Protein AF-A0AAW2ZMQ4-F1 (afdb_monomer_lite)

InterPro domains:
  IPR027073 5'-3' exoribonuclease [PTHR12341] (1-287)
  IPR041412 Xrn1, helical domain [PF17846] (85-288)

Structure (mmCIF, N/CA/C/O backbone):
data_AF-A0AAW2ZMQ4-F1
#
_entry.id   AF-A0AAW2ZMQ4-F1
#
loop_
_atom_site.group_PDB
_atom_site.id
_atom_site.type_symbol
_atom_site.label_atom_id
_atom_site.label_alt_id
_atom_site.label_comp_id
_atom_site.label_asym_id
_atom_site.label_entity_id
_atom_site.label_seq_id
_atom_site.pdbx_PDB_ins_code
_atom_site.Cartn_x
_atom_site.Cartn_y
_atom_site.Cartn_z
_atom_site.occupancy
_atom_site.B_iso_or_equiv
_atom_site.auth_seq_id
_atom_site.auth_comp_id
_atom_site.auth_asym_id
_atom_site.auth_atom_id
_atom_site.pdbx_PDB_model_num
ATOM 1 N N . MET A 1 1 ? -18.145 -23.929 2.070 1.00 57.25 1 MET A N 1
ATOM 2 C CA . MET A 1 1 ? -17.400 -23.806 0.794 1.00 57.25 1 MET A CA 1
ATOM 3 C C . MET A 1 1 ? -16.368 -24.923 0.746 1.00 57.25 1 MET A C 1
ATOM 5 O O . MET A 1 1 ? -15.796 -25.200 1.792 1.00 57.25 1 MET A O 1
ATOM 9 N N . GLY A 1 2 ? -16.164 -25.591 -0.394 1.00 63.12 2 GLY A N 1
ATOM 10 C CA . GLY A 1 2 ? -15.207 -26.703 -0.516 1.00 63.12 2 GLY A CA 1
ATOM 11 C C . GLY A 1 2 ? -14.038 -26.375 -1.449 1.00 63.12 2 GLY A C 1
ATOM 12 O O . GLY A 1 2 ? -14.258 -25.961 -2.589 1.00 63.12 2 GLY A O 1
ATOM 13 N N . GLY A 1 3 ? -12.806 -26.589 -0.983 1.00 80.62 3 GLY A N 1
ATOM 14 C CA . GLY A 1 3 ? -11.569 -26.319 -1.728 1.00 80.62 3 GLY A CA 1
ATOM 15 C C . GLY A 1 3 ? -11.022 -24.897 -1.550 1.00 80.62 3 GLY A C 1
ATOM 16 O O . GLY A 1 3 ? -11.605 -24.071 -0.851 1.00 80.62 3 GLY A O 1
ATOM 17 N N . TYR A 1 4 ? -9.892 -24.628 -2.199 1.00 82.81 4 TYR A N 1
ATOM 18 C CA . TYR A 1 4 ? -9.067 -23.433 -2.000 1.00 82.81 4 TYR A CA 1
ATOM 19 C C . TYR A 1 4 ? -9.649 -22.156 -2.638 1.00 82.81 4 TYR A C 1
ATOM 21 O O . TYR A 1 4 ? -10.575 -22.212 -3.452 1.00 82.81 4 TYR A O 1
ATOM 29 N N . MET A 1 5 ? -9.105 -20.997 -2.252 1.00 83.44 5 MET A N 1
ATOM 30 C CA . MET A 1 5 ? -9.388 -19.696 -2.886 1.00 83.44 5 MET A CA 1
ATOM 31 C C . MET A 1 5 ? -8.585 -19.476 -4.174 1.00 83.44 5 MET A C 1
ATOM 33 O O . MET A 1 5 ? -8.944 -18.633 -4.990 1.00 83.44 5 MET A O 1
ATOM 37 N N . THR A 1 6 ? -7.483 -20.202 -4.338 1.00 84.62 6 THR A N 1
ATOM 38 C CA . THR A 1 6 ? -6.501 -20.005 -5.402 1.00 84.62 6 THR A CA 1
ATOM 39 C C . THR A 1 6 ? -5.958 -21.346 -5.886 1.00 84.62 6 THR A C 1
ATOM 41 O O . THR A 1 6 ? -5.999 -22.336 -5.154 1.00 84.62 6 THR A O 1
ATOM 44 N N . ASP A 1 7 ? -5.464 -21.376 -7.123 1.00 83.62 7 ASP A N 1
ATOM 45 C CA . ASP A 1 7 ? -4.912 -22.570 -7.767 1.00 83.62 7 ASP A CA 1
ATOM 46 C C . ASP A 1 7 ? -3.756 -22.166 -8.698 1.00 83.62 7 ASP A C 1
ATOM 48 O O . ASP A 1 7 ? -3.945 -21.380 -9.625 1.00 83.62 7 ASP A O 1
ATOM 52 N N . ASN A 1 8 ? -2.537 -22.645 -8.418 1.00 80.62 8 ASN A N 1
ATOM 53 C CA . ASN A 1 8 ? -1.337 -22.496 -9.260 1.00 80.62 8 ASN A CA 1
ATOM 54 C C . ASN A 1 8 ? -1.067 -21.081 -9.840 1.00 80.62 8 ASN A C 1
ATOM 56 O O . ASN A 1 8 ? -0.554 -20.939 -10.955 1.00 80.62 8 ASN A O 1
ATOM 60 N N . GLY A 1 9 ? -1.398 -20.019 -9.098 1.00 77.75 9 GLY A N 1
ATOM 61 C CA . GLY A 1 9 ? -1.225 -18.617 -9.512 1.00 77.75 9 GLY A CA 1
ATOM 62 C C . GLY A 1 9 ? -2.484 -17.920 -10.051 1.00 77.75 9 GLY A C 1
ATOM 63 O O . GLY A 1 9 ? -2.425 -16.724 -10.322 1.00 77.75 9 GLY A O 1
ATOM 64 N N . ASP A 1 10 ? -3.620 -18.607 -10.173 1.00 83.94 10 ASP A N 1
ATOM 65 C CA . ASP A 1 10 ? -4.920 -17.985 -10.451 1.00 83.94 10 ASP A CA 1
ATOM 66 C C . ASP A 1 10 ? -5.794 -17.906 -9.191 1.00 83.94 10 ASP A C 1
ATOM 68 O O . ASP A 1 10 ? -5.638 -18.676 -8.238 1.00 83.94 10 ASP A O 1
ATOM 72 N N . VAL A 1 11 ? -6.707 -16.932 -9.180 1.00 86.94 11 VAL A N 1
ATOM 73 C CA . VAL A 1 11 ? -7.561 -16.593 -8.035 1.00 86.94 11 VAL A CA 1
ATOM 74 C C . VAL A 1 11 ? -9.020 -16.858 -8.388 1.00 86.94 11 VAL A C 1
ATOM 76 O O . VAL A 1 11 ? -9.521 -16.392 -9.409 1.00 86.94 11 VAL A O 1
ATOM 79 N N . ASN A 1 12 ? -9.734 -17.582 -7.526 1.00 88.06 12 ASN A N 1
ATOM 80 C CA . ASN A 1 12 ? -11.170 -17.772 -7.668 1.00 88.06 12 ASN A CA 1
ATOM 81 C C . ASN A 1 12 ? -11.905 -16.543 -7.107 1.00 88.06 12 ASN A C 1
ATOM 83 O O . ASN A 1 12 ? -12.192 -16.462 -5.911 1.00 88.06 12 ASN A O 1
ATOM 87 N N . TRP A 1 13 ? -12.196 -15.574 -7.978 1.00 84.62 13 TRP A N 1
ATOM 88 C CA . TRP A 1 13 ? -12.794 -14.293 -7.583 1.00 84.62 13 TRP A CA 1
ATOM 89 C C . TRP A 1 13 ? -14.164 -14.410 -6.915 1.00 84.62 13 TRP A C 1
ATOM 91 O O . TRP A 1 13 ? -14.468 -13.596 -6.054 1.00 84.62 13 TRP A O 1
ATOM 101 N N . GLU A 1 14 ? -14.959 -15.435 -7.229 1.00 85.94 14 GLU A N 1
ATOM 102 C CA . GLU A 1 14 ? -16.231 -15.705 -6.544 1.00 85.94 14 GLU A CA 1
ATOM 103 C C . GLU A 1 14 ? -16.006 -16.020 -5.052 1.00 85.94 14 GLU A C 1
ATOM 105 O O . GLU A 1 14 ? -16.611 -15.399 -4.178 1.00 85.94 14 GLU A O 1
ATOM 110 N N . ARG A 1 15 ? -15.070 -16.924 -4.732 1.00 87.31 15 ARG A N 1
ATOM 111 C CA . ARG A 1 15 ? -14.710 -17.270 -3.343 1.00 87.31 15 ARG A CA 1
ATOM 112 C C . ARG A 1 15 ? -14.026 -16.115 -2.622 1.00 87.31 15 ARG A C 1
ATOM 114 O O . ARG A 1 15 ? -14.341 -15.855 -1.461 1.00 87.31 15 ARG A O 1
ATOM 121 N N . THR A 1 16 ? -13.115 -15.419 -3.303 1.00 87.19 16 THR A N 1
ATOM 122 C CA . THR A 1 16 ? -12.444 -14.231 -2.758 1.00 87.19 16 THR A CA 1
ATOM 123 C C . THR A 1 16 ? -13.451 -13.131 -2.443 1.00 87.19 16 THR A C 1
ATOM 125 O O . THR A 1 16 ? -13.371 -12.549 -1.364 1.00 87.19 16 THR A O 1
ATOM 128 N N . GLN A 1 17 ? -14.445 -12.906 -3.308 1.00 87.19 17 GLN A N 1
ATOM 129 C CA . GLN A 1 17 ? -15.494 -11.921 -3.064 1.00 87.19 17 GLN A CA 1
ATOM 130 C C . GLN A 1 17 ? -16.292 -12.240 -1.801 1.00 87.19 17 GLN A C 1
ATOM 132 O O . GLN A 1 17 ? -16.488 -11.354 -0.973 1.00 87.19 17 GLN A O 1
ATOM 137 N N . ILE A 1 18 ? -16.724 -13.493 -1.618 1.00 87.94 18 ILE A N 1
ATOM 138 C CA . ILE A 1 18 ? -17.511 -13.848 -0.431 1.00 87.94 18 ILE A CA 1
ATOM 139 C C . ILE A 1 18 ? -16.678 -13.647 0.846 1.00 87.94 18 ILE A C 1
ATOM 141 O O . ILE A 1 18 ? -17.220 -13.157 1.837 1.00 87.94 18 ILE A O 1
ATOM 145 N N . LEU A 1 19 ? -15.371 -13.949 0.830 1.00 88.19 19 LEU A N 1
ATOM 146 C CA . LEU A 1 19 ? -14.498 -13.658 1.973 1.00 88.19 19 LEU A CA 1
ATOM 147 C C . LEU A 1 19 ? -14.370 -12.149 2.233 1.00 88.19 19 LEU A C 1
ATOM 149 O O . LEU A 1 19 ? -14.546 -11.734 3.374 1.00 88.19 19 LEU A O 1
ATOM 153 N N . MET A 1 20 ? -14.081 -11.336 1.210 1.00 88.62 20 MET A N 1
ATOM 154 C CA . MET A 1 20 ? -13.936 -9.882 1.382 1.00 88.62 20 MET A CA 1
ATOM 155 C C . MET A 1 20 ? -15.223 -9.249 1.923 1.00 88.62 20 MET A C 1
ATOM 157 O O . MET A 1 20 ? -15.157 -8.472 2.869 1.00 88.62 20 MET A O 1
ATOM 161 N N . SER A 1 21 ? -16.395 -9.664 1.424 1.00 88.25 21 SER A N 1
ATOM 162 C CA . SER A 1 21 ? -17.691 -9.217 1.951 1.00 88.25 21 SER A CA 1
ATOM 163 C C . SER A 1 21 ? -17.871 -9.553 3.439 1.00 88.25 21 SER A C 1
ATOM 165 O O . SER A 1 21 ? -18.201 -8.661 4.213 1.00 88.25 21 SER A O 1
ATOM 167 N N . HIS A 1 22 ? -17.567 -10.784 3.874 1.00 89.75 22 HIS A N 1
ATOM 168 C CA . HIS A 1 22 ? -17.652 -11.150 5.299 1.00 89.75 22 HIS A CA 1
ATOM 169 C C . HIS A 1 22 ? -16.650 -10.376 6.175 1.00 89.75 22 HIS A C 1
ATOM 171 O O . HIS A 1 22 ? -16.949 -10.097 7.332 1.00 89.75 22 HIS A O 1
ATOM 177 N N . ILE A 1 23 ? -15.464 -10.030 5.656 1.00 90.31 23 ILE A N 1
ATOM 178 C CA . ILE A 1 23 ? -14.489 -9.204 6.391 1.00 90.31 23 ILE A CA 1
ATOM 179 C C . ILE A 1 23 ? -14.989 -7.754 6.489 1.00 90.31 23 ILE A C 1
ATOM 181 O O . ILE A 1 23 ? -14.900 -7.162 7.562 1.00 90.31 23 ILE A O 1
ATOM 185 N N . GLY A 1 24 ? -15.562 -7.207 5.412 1.00 91.00 24 GLY A N 1
ATOM 186 C CA . GLY A 1 24 ? -16.164 -5.872 5.392 1.00 91.00 24 GLY A CA 1
ATOM 187 C C . GLY A 1 24 ? -17.351 -5.715 6.351 1.00 91.00 24 GLY A C 1
ATOM 188 O O . GLY A 1 24 ? -17.495 -4.663 6.968 1.00 91.00 24 GLY A O 1
ATOM 189 N N . GLU A 1 25 ? -18.159 -6.764 6.540 1.00 91.06 25 GLU A N 1
ATOM 190 C CA . GLU A 1 25 ? -19.267 -6.781 7.512 1.00 91.06 25 GLU A CA 1
ATOM 191 C C . GLU A 1 25 ? -18.796 -6.669 8.975 1.00 91.06 25 GLU A C 1
ATOM 193 O O . GLU A 1 25 ? -19.462 -6.027 9.785 1.00 91.06 25 GLU A O 1
ATOM 198 N N . VAL A 1 26 ? -17.646 -7.257 9.330 1.00 93.19 26 VAL A N 1
ATOM 199 C CA . VAL A 1 26 ? -17.103 -7.223 10.707 1.00 93.19 26 VAL A CA 1
ATOM 200 C C . VAL A 1 26 ? -16.113 -6.077 10.953 1.00 93.19 26 VAL A C 1
ATOM 202 O O . VAL A 1 26 ? -15.589 -5.929 12.058 1.00 93.19 26 VAL A O 1
ATOM 205 N N . GLU A 1 27 ? -15.835 -5.261 9.939 1.00 92.44 27 GLU A N 1
ATOM 206 C CA . GLU A 1 27 ? -14.763 -4.263 9.940 1.00 92.44 27 GLU A CA 1
ATOM 207 C C . GLU A 1 27 ? -14.966 -3.150 10.982 1.00 92.44 27 GLU A C 1
ATOM 209 O O . GLU A 1 27 ? -14.057 -2.862 11.768 1.00 92.44 27 GLU A O 1
ATOM 214 N N . ASP A 1 28 ? -16.176 -2.583 11.062 1.00 91.31 28 ASP A N 1
ATOM 215 C CA . ASP A 1 28 ? -16.521 -1.556 12.058 1.00 91.31 28 ASP A CA 1
ATOM 216 C C . ASP A 1 28 ? -16.349 -2.081 13.494 1.00 91.31 28 ASP A C 1
ATOM 218 O O . ASP A 1 28 ? -15.866 -1.367 14.378 1.00 91.31 28 ASP A O 1
ATOM 222 N N . ASP A 1 29 ? -16.716 -3.342 13.731 1.00 92.62 29 ASP A N 1
ATOM 223 C CA . ASP A 1 29 ? -16.585 -4.000 15.030 1.00 92.62 29 ASP A CA 1
ATOM 224 C C . ASP A 1 29 ? -15.117 -4.296 15.363 1.00 92.62 29 ASP A C 1
ATOM 226 O O . ASP A 1 29 ? -14.706 -4.104 16.511 1.00 92.62 29 ASP A O 1
ATOM 230 N N . ILE A 1 30 ? -14.294 -4.701 14.389 1.00 91.94 30 ILE A N 1
ATOM 231 C CA . ILE A 1 30 ? -12.845 -4.877 14.574 1.00 91.94 30 ILE A CA 1
ATOM 232 C C . ILE A 1 30 ? -12.199 -3.556 15.010 1.00 91.94 30 ILE A C 1
ATOM 234 O O . ILE A 1 30 ? -11.456 -3.538 15.998 1.00 91.94 30 ILE A O 1
ATOM 238 N N . PHE A 1 31 ? -12.498 -2.447 14.326 1.00 93.12 31 PHE A N 1
ATOM 239 C CA . PHE A 1 31 ? -11.927 -1.146 14.676 1.00 93.12 31 PHE A CA 1
ATOM 240 C C . PHE A 1 31 ? -12.448 -0.615 16.019 1.00 93.12 31 PHE A C 1
ATOM 242 O O . PHE A 1 31 ? -11.642 -0.157 16.831 1.00 93.12 31 PHE A O 1
ATOM 249 N N . ARG A 1 32 ? -13.745 -0.762 16.327 1.00 92.31 32 ARG A N 1
ATOM 250 C CA . ARG A 1 32 ? -14.320 -0.348 17.623 1.00 92.31 32 ARG A CA 1
ATOM 251 C C . ARG A 1 32 ? -13.715 -1.121 18.801 1.00 92.31 32 ARG A C 1
ATOM 253 O O . ARG A 1 32 ? -13.192 -0.514 19.735 1.00 92.31 32 ARG A O 1
ATOM 260 N N . ASN A 1 33 ? -13.676 -2.456 18.715 1.00 92.00 33 ASN A N 1
ATOM 261 C CA . ASN A 1 33 ? -13.045 -3.313 19.730 1.00 92.00 33 ASN A CA 1
ATOM 262 C C . ASN A 1 33 ? -11.550 -2.993 19.907 1.00 92.00 33 ASN A C 1
ATOM 264 O O . ASN A 1 33 ? -11.010 -3.072 21.017 1.00 92.00 33 ASN A O 1
ATOM 268 N N . ARG A 1 34 ? -10.859 -2.624 18.820 1.00 89.56 34 ARG A N 1
ATOM 269 C CA . ARG A 1 34 ? -9.458 -2.197 18.865 1.00 89.56 34 ARG A CA 1
ATOM 270 C C . ARG A 1 34 ? -9.294 -0.859 19.589 1.00 89.56 34 ARG A C 1
ATOM 272 O O . ARG A 1 34 ? -8.458 -0.787 20.490 1.00 89.56 34 ARG A O 1
ATOM 279 N N . ALA A 1 35 ? -10.097 0.149 19.257 1.00 88.75 35 ALA A N 1
ATOM 280 C CA . ALA A 1 35 ? -10.067 1.460 19.902 1.00 88.75 35 ALA A CA 1
ATOM 281 C C . ALA A 1 35 ? -10.336 1.359 21.415 1.00 88.75 35 ALA A C 1
ATOM 283 O O . ALA A 1 35 ? -9.571 1.895 22.218 1.00 88.75 35 ALA A O 1
ATOM 284 N N . GLU A 1 36 ? -11.346 0.586 21.831 1.00 89.94 36 GLU A N 1
ATOM 285 C CA . GLU A 1 36 ? -11.631 0.322 23.250 1.00 89.94 36 GLU A CA 1
ATOM 286 C C . GLU A 1 36 ? -10.455 -0.355 23.973 1.00 89.94 36 GLU A C 1
ATOM 288 O O . GLU A 1 36 ? -10.083 0.024 25.091 1.00 89.94 36 GLU A O 1
ATOM 293 N N . LYS A 1 37 ? -9.831 -1.351 23.333 1.00 88.31 37 LYS A N 1
ATOM 294 C CA . LYS A 1 37 ? -8.672 -2.073 23.875 1.00 88.31 37 LYS A CA 1
ATOM 295 C C . LYS A 1 37 ? -7.452 -1.163 24.017 1.00 88.31 37 LYS A C 1
ATOM 297 O O . LYS A 1 37 ? -6.785 -1.205 25.054 1.00 88.31 37 LYS A O 1
ATOM 302 N N . GLU A 1 38 ? -7.163 -0.336 23.017 1.00 86.12 38 GLU A N 1
ATOM 303 C CA . GLU A 1 38 ? -6.045 0.609 23.041 1.00 86.12 38 GLU A CA 1
ATOM 304 C C . GLU A 1 38 ? -6.285 1.733 24.063 1.00 86.12 38 GLU A C 1
ATOM 306 O O . GLU A 1 38 ? -5.399 2.002 24.878 1.00 86.12 38 GLU A O 1
ATOM 311 N N . ALA A 1 39 ? -7.505 2.275 24.158 1.00 86.94 39 ALA A N 1
ATOM 312 C CA . ALA A 1 39 ? -7.902 3.220 25.204 1.00 86.94 39 ALA A CA 1
ATOM 313 C C . ALA A 1 39 ? -7.775 2.616 26.616 1.00 86.94 39 ALA A C 1
ATOM 315 O O . ALA A 1 39 ? -7.222 3.249 27.521 1.00 86.94 39 ALA A O 1
ATOM 316 N N . ARG A 1 40 ? -8.199 1.359 26.820 1.00 88.88 40 ARG A N 1
ATOM 317 C CA . ARG A 1 40 ? -8.035 0.634 28.094 1.00 88.88 40 ARG A CA 1
ATOM 318 C C . ARG A 1 40 ? -6.561 0.442 28.462 1.00 88.88 40 ARG A C 1
ATOM 320 O O . ARG A 1 40 ? -6.201 0.615 29.631 1.00 88.88 40 ARG A O 1
ATOM 327 N N . ILE A 1 41 ? -5.711 0.109 27.488 1.00 84.25 41 ILE A N 1
ATOM 328 C CA . ILE A 1 41 ? -4.257 -0.023 27.669 1.00 84.25 41 ILE A CA 1
ATOM 329 C C . ILE A 1 41 ? -3.630 1.336 28.003 1.00 84.25 41 ILE A C 1
ATOM 331 O O . ILE A 1 41 ? -2.839 1.421 28.943 1.00 84.25 41 ILE A O 1
ATOM 335 N N . GLN A 1 42 ? -4.000 2.406 27.299 1.00 84.88 42 GLN A N 1
ATOM 336 C CA . GLN A 1 42 ? -3.467 3.745 27.544 1.00 84.88 42 GLN A CA 1
ATOM 337 C C . GLN A 1 42 ? -3.911 4.285 28.911 1.00 84.88 42 GLN A C 1
ATOM 339 O O . GLN A 1 42 ? -3.081 4.764 29.678 1.00 84.88 42 GLN A O 1
ATOM 344 N N . ALA A 1 43 ? -5.171 4.090 29.306 1.00 86.75 43 ALA A N 1
ATOM 345 C CA . ALA A 1 43 ? -5.640 4.413 30.652 1.00 86.75 43 ALA A CA 1
ATOM 346 C C . ALA A 1 43 ? -4.926 3.587 31.743 1.00 86.75 43 ALA A C 1
ATOM 348 O O . ALA A 1 43 ? -4.718 4.069 32.856 1.00 86.75 43 ALA A O 1
ATOM 349 N N . ALA A 1 44 ? -4.542 2.334 31.470 1.00 86.25 44 ALA A N 1
ATOM 350 C CA . ALA A 1 44 ? -3.729 1.532 32.389 1.00 86.25 44 ALA A CA 1
ATOM 351 C C . ALA A 1 44 ? -2.279 2.047 32.497 1.00 86.25 44 ALA A C 1
ATOM 353 O O . ALA A 1 44 ? -1.768 2.162 33.612 1.00 86.25 44 ALA A O 1
ATOM 354 N N . LYS A 1 45 ? -1.644 2.424 31.376 1.00 84.94 45 LYS A N 1
ATOM 355 C CA . LYS A 1 45 ? -0.326 3.084 31.366 1.00 84.94 45 LYS A CA 1
ATOM 356 C C . LYS A 1 45 ? -0.363 4.402 32.143 1.00 84.94 45 LYS A C 1
ATOM 358 O O . LYS A 1 45 ? 0.418 4.562 33.070 1.00 84.94 45 LYS A O 1
ATOM 363 N N . ASN A 1 46 ? -1.307 5.292 31.828 1.00 82.62 46 ASN A N 1
ATOM 364 C CA . ASN A 1 46 ? -1.424 6.614 32.448 1.00 82.62 46 ASN A CA 1
ATOM 365 C C . ASN A 1 46 ? -1.623 6.514 33.967 1.00 82.62 46 ASN A C 1
ATOM 367 O O . ASN A 1 46 ? -0.926 7.197 34.712 1.00 82.62 46 ASN A O 1
ATOM 371 N N . ARG A 1 47 ? -2.495 5.606 34.439 1.00 85.06 47 ARG A N 1
ATOM 372 C CA . ARG A 1 47 ? -2.655 5.332 35.879 1.00 85.06 47 ARG A CA 1
ATOM 373 C C . ARG A 1 47 ? -1.356 4.851 36.526 1.00 85.06 47 ARG A C 1
ATOM 375 O O . ARG A 1 47 ? -1.037 5.304 37.617 1.00 85.06 47 ARG A O 1
ATOM 382 N N . ARG A 1 48 ? -0.588 3.978 35.862 1.00 81.69 48 ARG A N 1
ATOM 383 C CA . ARG A 1 48 ? 0.709 3.509 36.378 1.00 81.69 48 ARG A CA 1
ATOM 384 C C . ARG A 1 48 ? 1.756 4.627 36.418 1.00 81.69 48 ARG A C 1
ATOM 386 O O . ARG A 1 48 ? 2.472 4.722 37.407 1.00 81.69 48 ARG A O 1
ATOM 393 N N . SER A 1 49 ? 1.823 5.485 35.399 1.00 78.94 49 SER A N 1
ATOM 394 C CA . SER A 1 49 ? 2.711 6.658 35.398 1.00 78.94 49 SER A CA 1
ATOM 395 C C . SER A 1 49 ? 2.371 7.609 36.545 1.00 78.94 49 SER A C 1
ATOM 397 O O . SER A 1 49 ? 3.235 7.879 37.371 1.00 78.94 49 SER A O 1
ATOM 399 N N . GLN A 1 50 ? 1.099 7.997 36.681 1.00 74.56 50 GLN A N 1
ATOM 400 C CA . GLN A 1 50 ? 0.623 8.853 37.775 1.00 74.56 50 GLN A CA 1
ATOM 401 C C . GLN A 1 50 ? 0.861 8.228 39.157 1.00 74.56 50 GLN A C 1
ATOM 403 O O . GLN A 1 50 ? 1.156 8.934 40.117 1.00 74.56 50 GLN A O 1
ATOM 408 N N . GLN A 1 51 ? 0.744 6.903 39.285 1.00 73.56 51 GLN A N 1
ATOM 409 C CA . GLN A 1 51 ? 1.002 6.205 40.544 1.00 73.56 51 GLN A CA 1
ATOM 410 C C . GLN A 1 51 ? 2.498 6.195 40.899 1.00 73.56 51 GLN A C 1
ATOM 412 O O . GLN A 1 51 ? 2.830 6.424 42.060 1.00 73.56 51 GLN A O 1
ATOM 417 N N . ASN A 1 52 ? 3.388 6.024 39.915 1.00 68.12 52 ASN A N 1
ATOM 418 C CA . ASN A 1 52 ? 4.837 6.160 40.096 1.00 68.12 52 ASN A CA 1
ATOM 419 C C . ASN A 1 52 ? 5.243 7.614 40.428 1.00 68.12 52 ASN A C 1
ATOM 421 O O . ASN A 1 52 ? 6.058 7.840 41.320 1.00 68.12 52 ASN A O 1
ATOM 425 N N . GLU A 1 53 ? 4.669 8.604 39.737 1.00 58.72 53 GLU A N 1
ATOM 426 C CA . GLU A 1 53 ? 4.923 10.033 39.977 1.00 58.72 53 GLU A CA 1
ATOM 427 C C . GLU A 1 53 ? 4.469 10.441 41.384 1.00 58.72 53 GLU A C 1
ATOM 429 O O . GLU A 1 53 ? 5.265 10.983 42.154 1.00 58.72 53 GLU A O 1
ATOM 434 N N . ASN A 1 54 ? 3.242 10.084 41.775 1.00 58.97 54 ASN A N 1
ATOM 435 C CA . ASN A 1 54 ? 2.735 10.325 43.126 1.00 58.97 54 ASN A CA 1
ATOM 436 C C . ASN A 1 54 ? 3.562 9.596 44.195 1.00 58.97 54 ASN A C 1
ATOM 438 O O . ASN A 1 54 ? 3.807 10.170 45.255 1.00 58.97 54 ASN A O 1
ATOM 442 N N . GLN A 1 55 ? 4.044 8.375 43.929 1.00 54.56 55 GLN A N 1
ATOM 443 C CA . GLN A 1 55 ? 4.974 7.695 44.836 1.00 54.56 55 GLN A CA 1
ATOM 444 C C . GLN A 1 55 ? 6.252 8.515 45.039 1.00 54.56 55 GLN A C 1
ATOM 446 O O . GLN A 1 55 ? 6.580 8.803 46.190 1.00 54.56 55 GLN A O 1
ATOM 451 N N . SER A 1 56 ? 6.898 8.984 43.964 1.00 51.62 56 SER A N 1
ATOM 452 C CA . SER A 1 56 ? 8.110 9.811 44.076 1.00 51.62 56 SER A CA 1
ATOM 453 C C . SER A 1 56 ? 7.867 11.112 44.854 1.00 51.62 56 SER A C 1
ATOM 455 O O . SER A 1 56 ? 8.647 11.450 45.743 1.00 51.62 56 SER A O 1
ATOM 457 N N . TYR A 1 57 ? 6.735 11.790 44.628 1.00 46.94 57 TYR A N 1
ATOM 458 C CA . TYR A 1 57 ? 6.365 12.986 45.392 1.00 46.94 57 TYR A CA 1
ATOM 459 C C . TYR A 1 57 ? 6.144 12.679 46.883 1.00 46.94 57 TYR A C 1
ATOM 461 O O . TYR A 1 57 ? 6.604 13.438 47.736 1.00 46.94 57 TYR A O 1
ATOM 469 N N . THR A 1 58 ? 5.505 11.553 47.227 1.00 54.56 58 THR A N 1
ATOM 470 C CA . THR A 1 58 ? 5.350 11.144 48.638 1.00 54.56 58 THR A CA 1
ATOM 471 C C . THR A 1 58 ? 6.651 10.677 49.294 1.00 54.56 58 THR A C 1
ATOM 473 O O . THR A 1 58 ? 6.768 10.753 50.516 1.00 54.56 58 THR A O 1
ATOM 476 N N . GLU A 1 59 ? 7.634 10.211 48.523 1.00 40.72 59 GLU A N 1
ATOM 477 C CA . GLU A 1 59 ? 8.953 9.824 49.032 1.00 40.72 59 GLU A CA 1
ATOM 478 C C . GLU A 1 59 ? 9.811 11.060 49.350 1.00 40.72 59 GLU A C 1
ATOM 480 O O . GLU A 1 59 ? 10.322 11.177 50.466 1.00 40.72 59 GLU A O 1
ATOM 485 N N . TYR A 1 60 ? 9.858 12.041 48.439 1.00 40.91 60 TYR A N 1
ATOM 486 C CA . TYR A 1 60 ? 10.487 13.342 48.703 1.00 40.91 60 TYR A CA 1
ATOM 487 C C . TYR A 1 60 ? 9.827 14.085 49.878 1.00 40.91 60 TYR A C 1
ATOM 489 O O . TYR A 1 60 ? 10.533 14.611 50.739 1.00 40.91 60 TYR A O 1
ATOM 497 N N . GLY A 1 61 ? 8.490 14.069 49.977 1.00 40.28 61 GLY A N 1
ATOM 498 C CA . GLY A 1 61 ? 7.771 14.667 51.110 1.00 40.28 61 GLY A CA 1
ATOM 499 C C . GLY A 1 61 ? 8.170 14.056 52.461 1.00 40.28 61 GLY A C 1
ATOM 500 O O . GLY A 1 61 ? 8.501 14.782 53.401 1.00 40.28 61 GLY A O 1
ATOM 501 N N . LYS A 1 62 ? 8.256 12.722 52.546 1.00 45.47 62 LYS A N 1
ATOM 502 C CA . LYS A 1 62 ? 8.679 12.023 53.774 1.00 45.47 62 LYS A CA 1
ATOM 503 C C . LYS A 1 62 ? 10.114 12.349 54.191 1.00 45.47 62 LYS A C 1
ATOM 505 O O . LYS A 1 62 ? 10.374 12.496 55.386 1.00 45.47 62 LYS A O 1
ATOM 510 N N . GLN A 1 63 ? 11.040 12.513 53.242 1.00 40.25 63 GLN A N 1
ATOM 511 C CA . GLN A 1 63 ? 12.389 12.992 53.574 1.00 40.25 63 GLN A CA 1
ATOM 512 C C . GLN A 1 63 ? 12.351 14.384 54.222 1.00 40.25 63 GLN A C 1
ATOM 514 O O . GLN A 1 63 ? 13.047 14.605 55.209 1.00 40.25 63 GLN A O 1
ATOM 519 N N . THR A 1 64 ? 11.503 15.299 53.742 1.00 40.09 64 THR A N 1
ATOM 520 C CA . THR A 1 64 ? 11.393 16.639 54.345 1.00 40.09 64 THR A CA 1
ATOM 521 C C . THR A 1 64 ? 10.712 16.660 55.719 1.00 40.09 64 THR A C 1
ATOM 523 O O . THR A 1 64 ? 11.126 17.435 56.578 1.00 40.09 64 THR A O 1
ATOM 526 N N . GLU A 1 65 ? 9.728 15.792 55.982 1.00 35.06 65 GLU A N 1
ATOM 527 C CA . GLU A 1 65 ? 9.051 15.738 57.291 1.00 35.06 65 GLU A CA 1
ATOM 528 C C . GLU A 1 65 ? 9.916 15.094 58.388 1.00 35.06 65 GLU A C 1
ATOM 530 O O . GLU A 1 65 ? 9.938 15.574 59.523 1.00 35.06 65 GLU A O 1
ATOM 535 N N . THR A 1 66 ? 10.689 14.051 58.059 1.00 41.66 66 THR A N 1
ATOM 536 C CA . THR A 1 66 ? 11.545 13.341 59.038 1.00 41.66 66 THR A CA 1
ATOM 537 C C . THR A 1 66 ? 12.666 14.195 59.643 1.00 41.66 66 THR A C 1
ATOM 539 O O . THR A 1 66 ? 13.205 13.827 60.685 1.00 41.66 66 THR A O 1
ATOM 542 N N . PHE A 1 67 ? 12.992 15.350 59.053 1.00 36.38 67 PHE A N 1
ATOM 543 C CA . PHE A 1 67 ? 13.980 16.292 59.595 1.00 36.38 67 PHE A CA 1
ATOM 544 C C . PHE A 1 67 ? 13.374 17.355 60.538 1.00 36.38 67 PHE A C 1
ATOM 546 O O . PHE A 1 67 ? 14.114 18.083 61.197 1.00 36.38 67 PHE A O 1
ATOM 553 N N . ALA A 1 68 ? 12.040 17.473 60.609 1.00 38.78 68 ALA A N 1
ATOM 554 C CA . ALA A 1 68 ? 11.360 18.602 61.255 1.00 38.78 68 ALA A CA 1
ATOM 555 C C . ALA A 1 68 ? 10.838 18.329 62.681 1.00 38.78 68 ALA A C 1
ATOM 557 O O . ALA A 1 68 ? 10.589 19.278 63.425 1.00 38.78 68 ALA A O 1
ATOM 558 N N . LEU A 1 69 ? 10.661 17.062 63.079 1.00 31.80 69 LEU A N 1
ATOM 559 C CA . LEU A 1 69 ? 10.033 16.682 64.354 1.00 31.80 69 LEU A CA 1
ATOM 560 C C . LEU A 1 69 ? 10.853 15.640 65.129 1.00 31.80 69 LEU A C 1
ATOM 562 O O . LEU A 1 69 ? 10.596 14.439 65.079 1.00 31.80 69 LEU A O 1
ATOM 566 N N . GLY A 1 70 ? 11.815 16.121 65.918 1.00 38.19 70 GLY A N 1
ATOM 567 C CA . GLY A 1 70 ? 12.442 15.321 66.970 1.00 38.19 70 GLY A CA 1
ATOM 568 C C . GLY A 1 70 ? 11.492 15.149 68.159 1.00 38.19 70 GLY A C 1
ATOM 569 O O . GLY A 1 70 ? 11.412 16.033 69.009 1.00 38.19 70 GLY A O 1
ATOM 570 N N . GLY A 1 71 ? 10.776 14.023 68.227 1.00 30.05 71 GLY A N 1
ATOM 571 C CA . GLY A 1 71 ? 9.810 13.738 69.292 1.00 30.05 71 GLY A CA 1
ATOM 572 C C . GLY A 1 71 ? 9.541 12.242 69.469 1.00 30.05 71 GLY A C 1
ATOM 573 O O . GLY A 1 71 ? 9.306 11.523 68.505 1.00 30.05 71 GLY A O 1
ATOM 574 N N . TYR A 1 72 ? 9.594 11.779 70.717 1.00 33.31 72 TYR A N 1
ATOM 575 C CA . TYR A 1 72 ? 9.463 10.373 71.113 1.00 33.31 72 TYR A CA 1
ATOM 576 C C . TYR A 1 72 ? 8.006 9.888 70.977 1.00 33.31 72 TYR A C 1
ATOM 578 O O . TYR A 1 72 ? 7.137 10.398 71.684 1.00 33.31 72 TYR A O 1
ATOM 586 N N . VAL A 1 73 ? 7.730 8.889 70.129 1.00 32.47 73 VAL A N 1
ATOM 587 C CA . VAL A 1 73 ? 6.455 8.143 70.141 1.00 32.47 73 VAL A CA 1
ATOM 588 C C . VAL A 1 73 ? 6.705 6.675 69.798 1.00 32.47 73 VAL A C 1
ATOM 590 O O . VAL A 1 73 ? 7.388 6.369 68.823 1.00 32.47 73 VAL A O 1
ATOM 593 N N . ASP A 1 74 ? 6.139 5.775 70.598 1.00 33.25 74 ASP A N 1
ATOM 594 C CA . ASP A 1 74 ? 6.256 4.328 70.426 1.00 33.25 74 ASP A CA 1
ATOM 595 C C . ASP A 1 74 ? 5.162 3.738 69.517 1.00 33.25 74 ASP A C 1
ATOM 597 O O . ASP A 1 74 ? 4.045 4.247 69.450 1.00 33.25 74 ASP A O 1
ATOM 601 N N . ASN A 1 75 ? 5.511 2.631 68.857 1.00 41.97 75 ASN A N 1
ATOM 602 C CA . ASN A 1 75 ? 4.660 1.630 68.194 1.00 41.97 75 ASN A CA 1
ATOM 603 C C . ASN A 1 75 ? 3.163 1.939 67.929 1.00 41.97 75 ASN A C 1
ATOM 605 O O . ASN A 1 75 ? 2.319 1.829 68.820 1.00 41.97 75 ASN A O 1
ATOM 609 N N . LEU A 1 76 ? 2.793 2.031 66.642 1.00 33.34 76 LEU A N 1
ATOM 610 C CA . LEU A 1 76 ? 1.467 1.594 66.180 1.00 33.34 76 LEU A CA 1
ATOM 611 C C . LEU A 1 76 ? 1.539 0.796 64.867 1.00 33.34 76 LEU A C 1
ATOM 613 O O . LEU A 1 76 ? 2.270 1.119 63.936 1.00 33.34 76 LEU A O 1
ATOM 617 N N . ASN A 1 77 ? 0.799 -0.312 64.856 1.00 37.41 77 ASN A N 1
ATOM 618 C CA . ASN A 1 77 ? 0.996 -1.471 63.988 1.00 37.41 77 ASN A CA 1
ATOM 619 C C . ASN A 1 77 ? 0.656 -1.286 62.493 1.00 37.41 77 ASN A C 1
ATOM 621 O O . ASN A 1 77 ? -0.362 -0.706 62.134 1.00 37.41 77 ASN A O 1
ATOM 625 N N . ASN A 1 78 ? 1.392 -2.046 61.671 1.00 46.22 78 ASN A N 1
ATOM 626 C CA . ASN A 1 78 ? 0.873 -2.799 60.518 1.00 46.22 78 ASN A CA 1
ATOM 627 C C . ASN A 1 78 ? 0.266 -2.014 59.332 1.00 46.22 78 ASN A C 1
ATOM 629 O O . ASN A 1 78 ? -0.935 -2.075 59.069 1.00 46.22 78 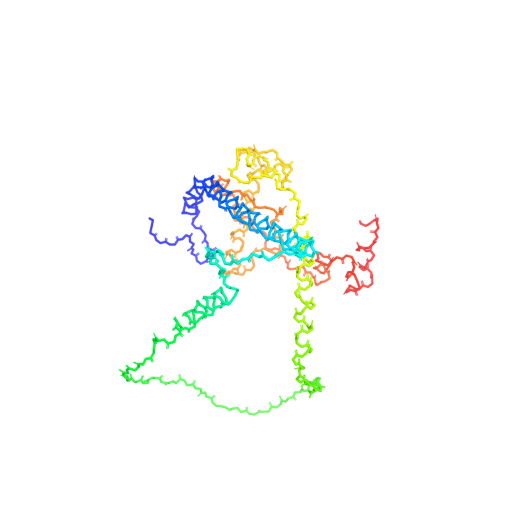ASN A O 1
ATOM 633 N N . VAL A 1 79 ? 1.142 -1.466 58.485 1.00 35.81 79 VAL A N 1
ATOM 634 C CA . VAL A 1 79 ? 0.918 -1.459 57.028 1.00 35.81 79 VAL A CA 1
ATOM 635 C C . VAL A 1 79 ? 1.970 -2.365 56.392 1.00 35.81 79 VAL A C 1
ATOM 637 O O . VAL A 1 79 ? 3.168 -2.146 56.569 1.00 35.81 79 VAL A O 1
ATOM 640 N N . ARG A 1 80 ? 1.539 -3.398 55.657 1.00 38.34 80 ARG A N 1
ATOM 641 C CA . ARG A 1 80 ? 2.450 -4.294 54.930 1.00 38.34 80 ARG A CA 1
ATOM 642 C C . ARG A 1 80 ? 3.155 -3.532 53.809 1.00 38.34 80 ARG A C 1
ATOM 644 O O . ARG A 1 80 ? 2.560 -3.281 52.763 1.00 38.34 80 ARG A O 1
ATOM 651 N N . SER A 1 81 ? 4.434 -3.231 54.013 1.00 39.91 81 SER A N 1
ATOM 652 C CA . SER A 1 81 ? 5.343 -2.927 52.911 1.00 39.91 81 SER A CA 1
ATOM 653 C C . SER A 1 81 ? 5.522 -4.199 52.081 1.00 39.91 81 SER A C 1
ATOM 655 O O . SER A 1 81 ? 6.199 -5.129 52.518 1.00 39.91 81 SER A O 1
ATOM 657 N N . TYR A 1 82 ? 4.872 -4.267 50.916 1.00 41.19 82 TYR A N 1
ATOM 658 C CA . TYR A 1 82 ? 5.251 -5.238 49.891 1.00 41.19 82 TYR A CA 1
ATOM 659 C C . TYR A 1 82 ? 6.626 -4.836 49.381 1.00 41.19 82 TYR A C 1
ATOM 661 O O . TYR A 1 82 ? 6.803 -3.730 48.868 1.00 41.19 82 TYR A O 1
ATOM 669 N N . SER A 1 83 ? 7.604 -5.711 49.577 1.00 49.50 83 SER A N 1
ATOM 670 C CA . SER A 1 83 ? 8.980 -5.395 49.254 1.00 49.50 83 SER A CA 1
ATOM 671 C C . SER A 1 83 ? 9.216 -5.527 47.755 1.00 49.50 83 SER A C 1
ATOM 673 O O . SER A 1 83 ? 8.612 -6.336 47.049 1.00 49.50 83 SER A O 1
ATOM 675 N N . ASP A 1 84 ? 10.178 -4.762 47.262 1.00 51.75 84 ASP A N 1
ATOM 676 C CA . ASP A 1 84 ? 10.612 -4.854 45.874 1.00 51.75 84 ASP A CA 1
ATOM 677 C C . ASP A 1 84 ? 11.297 -6.213 45.576 1.00 51.75 84 ASP A C 1
ATOM 679 O O . ASP A 1 84 ? 11.449 -6.601 44.417 1.00 51.75 84 ASP A O 1
ATOM 683 N N . GLN A 1 85 ? 11.669 -6.961 46.626 1.00 50.62 85 GLN A N 1
ATOM 684 C CA . GLN A 1 85 ? 12.059 -8.374 46.583 1.00 50.62 85 GLN A CA 1
ATOM 685 C C . GLN A 1 85 ? 10.894 -9.260 46.116 1.00 50.62 85 GLN A C 1
ATOM 687 O O . GLN A 1 85 ? 11.073 -10.035 45.179 1.00 50.62 85 GLN A O 1
ATOM 692 N N . ASP A 1 86 ? 9.697 -9.104 46.695 1.00 53.62 86 ASP A N 1
ATOM 693 C CA . ASP A 1 86 ? 8.526 -9.946 46.400 1.00 53.62 86 ASP A CA 1
ATOM 694 C C . ASP A 1 86 ? 8.151 -9.888 44.908 1.00 53.62 86 ASP A C 1
ATOM 696 O O . ASP A 1 86 ? 7.931 -10.916 44.265 1.00 53.62 86 ASP A O 1
ATOM 700 N N . ASN A 1 87 ? 8.175 -8.688 44.314 1.00 58.16 87 ASN A N 1
ATOM 701 C CA . ASN A 1 87 ? 7.962 -8.498 42.874 1.00 58.16 87 ASN A CA 1
ATOM 702 C C . ASN A 1 87 ? 9.076 -9.131 42.019 1.00 58.16 87 ASN A C 1
ATOM 704 O O . ASN A 1 87 ? 8.796 -9.718 40.969 1.00 58.16 87 ASN A O 1
ATOM 708 N N . LYS A 1 88 ? 10.343 -9.039 42.450 1.00 64.25 88 LYS A N 1
ATOM 709 C CA . LYS A 1 88 ? 11.487 -9.643 41.741 1.00 64.25 88 LYS A CA 1
ATOM 710 C C . LYS A 1 88 ? 11.428 -11.171 41.789 1.00 64.25 88 LYS A C 1
ATOM 712 O O . LYS A 1 88 ? 11.703 -11.814 40.775 1.00 64.25 88 LYS A O 1
ATOM 717 N N . ASP A 1 89 ? 11.019 -11.758 42.910 1.00 68.75 89 ASP A N 1
ATOM 718 C CA . ASP A 1 89 ? 10.931 -13.210 43.085 1.00 68.75 89 ASP A CA 1
ATOM 719 C C . ASP A 1 89 ? 9.660 -13.820 42.470 1.00 68.75 89 ASP A C 1
ATOM 721 O O . ASP A 1 89 ? 9.717 -14.921 41.906 1.00 68.75 89 ASP A O 1
ATOM 725 N N . ALA A 1 90 ? 8.556 -13.066 42.409 1.00 69.12 90 ALA A N 1
ATOM 726 C CA . ALA A 1 90 ? 7.414 -13.391 41.555 1.00 69.12 90 ALA A CA 1
ATOM 727 C C . ALA A 1 90 ? 7.817 -13.425 40.066 1.00 69.12 90 ALA A C 1
ATOM 729 O O . ALA A 1 90 ? 7.553 -14.412 39.375 1.00 69.12 90 ALA A O 1
ATOM 730 N N . ALA A 1 91 ? 8.532 -12.403 39.577 1.00 65.56 91 ALA A N 1
ATOM 731 C CA . ALA A 1 91 ? 9.017 -12.351 38.194 1.00 65.56 91 ALA A CA 1
ATOM 732 C C . ALA A 1 91 ? 10.029 -13.471 37.870 1.00 65.56 91 ALA A C 1
ATOM 734 O O . ALA A 1 91 ? 9.964 -14.075 36.797 1.00 65.56 91 ALA A O 1
ATOM 735 N N . ARG A 1 92 ? 10.931 -13.806 38.806 1.00 71.62 92 ARG A N 1
ATOM 736 C CA . ARG A 1 92 ? 11.849 -14.958 38.693 1.00 71.62 92 ARG A CA 1
ATOM 737 C C . ARG A 1 92 ? 11.096 -16.288 38.623 1.00 71.62 92 ARG A C 1
ATOM 739 O O . ARG A 1 92 ? 11.471 -17.145 37.825 1.00 71.62 92 ARG A O 1
ATOM 746 N N . SER A 1 93 ? 10.033 -16.457 39.409 1.00 74.69 93 SER A N 1
ATOM 747 C CA . SER A 1 93 ? 9.200 -17.669 39.393 1.00 74.69 93 SER A CA 1
ATOM 748 C C . SER A 1 93 ? 8.421 -17.817 38.084 1.00 74.69 93 SER A C 1
ATOM 750 O O . SER A 1 93 ? 8.395 -18.903 37.508 1.00 74.69 93 SER A O 1
ATOM 752 N N . LEU A 1 94 ? 7.862 -16.719 37.562 1.00 71.44 94 LEU A N 1
ATOM 753 C CA . LEU A 1 94 ? 7.204 -16.683 36.250 1.00 71.44 94 LEU A CA 1
ATOM 754 C C . LEU A 1 94 ? 8.177 -17.038 35.117 1.00 71.44 94 LEU A C 1
ATOM 756 O O . LEU A 1 94 ? 7.870 -17.892 34.288 1.00 71.44 94 LEU A O 1
ATOM 760 N N . LYS A 1 95 ? 9.388 -16.461 35.131 1.00 69.81 95 LYS A N 1
ATOM 761 C CA . LYS A 1 95 ? 10.444 -16.799 34.166 1.00 69.81 95 LYS A CA 1
ATOM 762 C C . LYS A 1 95 ? 10.898 -18.260 34.275 1.00 69.81 95 LYS A C 1
ATOM 764 O O . LYS A 1 95 ? 11.233 -18.853 33.258 1.00 69.81 95 LYS A O 1
ATOM 769 N N . ARG A 1 96 ? 10.905 -18.850 35.478 1.00 73.25 96 ARG A N 1
ATOM 770 C CA . ARG A 1 96 ? 11.245 -20.270 35.669 1.00 73.25 96 ARG A CA 1
ATOM 771 C C . ARG A 1 96 ? 10.206 -21.192 35.026 1.00 73.25 96 ARG A C 1
ATOM 773 O O . ARG A 1 96 ? 10.610 -22.114 34.332 1.00 73.25 96 ARG A O 1
ATOM 780 N N . LYS A 1 97 ? 8.905 -20.915 35.195 1.00 72.25 97 LYS A N 1
ATOM 781 C CA . LYS A 1 97 ? 7.827 -21.712 34.574 1.00 72.25 97 LYS A CA 1
ATOM 782 C C . LYS A 1 97 ? 7.917 -21.727 33.044 1.00 72.25 97 LYS A C 1
ATOM 784 O O . LYS A 1 97 ? 7.956 -22.799 32.453 1.00 72.25 97 LYS A O 1
ATOM 789 N N . PHE A 1 98 ? 8.101 -20.551 32.441 1.00 55.31 98 PHE A N 1
ATOM 790 C CA . PHE A 1 98 ? 8.292 -20.399 30.991 1.00 55.31 98 PHE A CA 1
ATOM 791 C C . PHE A 1 98 ? 9.518 -21.144 30.429 1.00 55.31 98 PHE A C 1
ATOM 793 O O . PHE A 1 98 ? 9.585 -21.393 29.229 1.00 55.31 98 PHE A O 1
ATOM 800 N N . LEU A 1 99 ? 10.505 -21.474 31.272 1.00 65.06 99 LEU A N 1
ATOM 801 C CA . LEU A 1 99 ? 11.680 -22.258 30.880 1.00 65.06 99 LEU A CA 1
ATOM 802 C C . LEU A 1 99 ? 11.470 -23.768 31.069 1.00 65.06 99 LEU A C 1
ATOM 804 O O . LEU A 1 99 ? 12.021 -24.535 30.290 1.00 65.06 99 LEU A O 1
ATOM 808 N N . SER A 1 100 ? 10.667 -24.198 32.050 1.00 53.44 100 SER A N 1
ATOM 809 C CA . SER A 1 100 ? 10.324 -25.618 32.236 1.00 53.44 100 SER A CA 1
ATOM 810 C C . SER A 1 100 ? 9.296 -26.139 31.225 1.00 53.44 100 SER A C 1
ATOM 812 O O . SER A 1 100 ? 9.359 -27.302 30.859 1.00 53.44 100 SER A O 1
ATOM 814 N N . GLU A 1 101 ? 8.396 -25.294 30.709 1.00 45.34 101 GLU A N 1
ATOM 815 C CA . GLU A 1 101 ? 7.379 -25.678 29.703 1.00 45.34 101 GLU A CA 1
ATOM 816 C C . GLU A 1 101 ? 7.955 -25.968 28.292 1.00 45.34 101 GLU A C 1
ATOM 818 O O . GLU A 1 101 ? 7.207 -26.022 27.323 1.00 45.34 101 GLU A O 1
ATOM 823 N N . ASN A 1 102 ? 9.277 -26.135 28.153 1.00 43.09 102 ASN A N 1
ATOM 824 C CA . ASN A 1 102 ? 9.975 -26.358 26.878 1.00 43.09 102 ASN A CA 1
ATOM 825 C C . ASN A 1 102 ? 10.994 -27.527 26.924 1.00 43.09 102 ASN A C 1
ATOM 827 O O . ASN A 1 102 ? 11.923 -27.534 26.116 1.00 43.09 102 ASN A O 1
ATOM 831 N N . GLN A 1 103 ? 10.896 -28.473 27.875 1.00 40.50 103 GLN A N 1
ATOM 832 C CA . GLN A 1 103 ? 11.892 -29.561 28.015 1.00 40.50 103 GLN A CA 1
ATOM 833 C C . GLN A 1 103 ? 11.366 -30.992 28.253 1.00 40.50 103 GLN A C 1
ATOM 835 O O . GLN A 1 103 ? 12.193 -31.900 28.264 1.00 40.50 103 GLN A O 1
ATOM 840 N N . ASP A 1 104 ? 10.056 -31.224 28.376 1.00 34.78 104 ASP A N 1
ATOM 841 C CA . ASP A 1 104 ? 9.487 -32.568 28.583 1.00 34.78 104 ASP A CA 1
ATOM 842 C C . ASP A 1 104 ? 8.573 -32.979 27.409 1.00 34.78 104 ASP A C 1
ATOM 844 O O . ASP A 1 104 ? 7.364 -32.782 27.488 1.00 34.78 104 ASP A O 1
ATOM 848 N N . ASP A 1 105 ? 9.153 -33.514 26.323 1.00 33.72 105 ASP A N 1
ATOM 849 C CA . ASP A 1 105 ? 8.467 -34.385 25.337 1.00 33.72 105 ASP A CA 1
ATOM 850 C C . ASP A 1 105 ? 9.478 -35.000 24.330 1.00 33.72 105 ASP A C 1
ATOM 852 O O . ASP A 1 105 ? 9.473 -34.685 23.141 1.00 33.72 105 ASP A O 1
ATOM 856 N N . ASP A 1 106 ? 10.401 -35.857 24.799 1.00 32.59 106 ASP A N 1
ATOM 857 C CA . ASP A 1 106 ? 11.209 -36.716 23.905 1.00 32.59 106 ASP A CA 1
ATOM 858 C C . ASP A 1 106 ? 11.850 -37.914 24.650 1.00 32.59 106 ASP A C 1
ATOM 860 O O . ASP A 1 106 ? 12.828 -37.748 25.384 1.00 32.59 106 ASP A O 1
ATOM 864 N N . GLN A 1 107 ? 11.305 -39.131 24.475 1.00 27.94 107 GLN A N 1
ATOM 865 C CA . GLN A 1 107 ? 12.018 -40.399 24.733 1.00 27.94 107 GLN A CA 1
ATOM 866 C C . GLN A 1 107 ? 11.2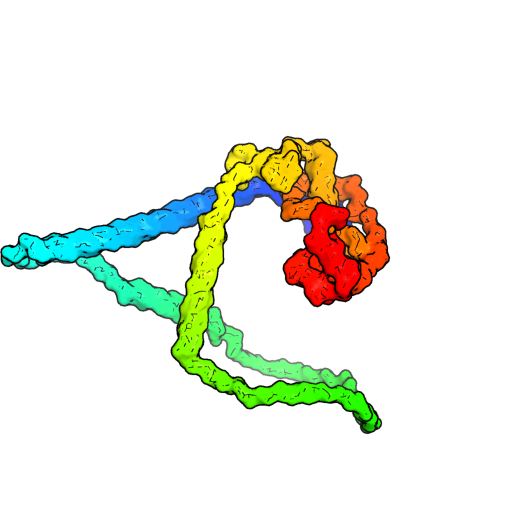94 -41.635 24.144 1.00 27.94 107 GLN A C 1
ATOM 868 O O . GLN A 1 107 ? 10.303 -42.086 24.706 1.00 27.94 107 GLN A O 1
ATOM 873 N N . ASP A 1 108 ? 11.877 -42.197 23.067 1.00 33.94 108 ASP A N 1
ATOM 874 C CA . ASP A 1 108 ? 12.090 -43.644 22.803 1.00 33.94 108 ASP A CA 1
ATOM 875 C C . ASP A 1 108 ? 10.874 -44.626 22.705 1.00 33.94 108 ASP A C 1
ATOM 877 O O . ASP A 1 108 ? 9.915 -44.544 23.457 1.00 33.94 108 ASP A O 1
ATOM 881 N N . GLN A 1 109 ? 10.814 -45.682 21.865 1.00 30.36 109 GLN A N 1
ATOM 882 C CA . GLN A 1 109 ? 11.666 -46.276 20.801 1.00 30.36 109 GLN A CA 1
ATOM 883 C C . GLN A 1 109 ? 10.847 -47.401 20.070 1.00 30.36 109 GLN A C 1
ATOM 885 O O . GLN A 1 109 ? 9.736 -47.685 20.509 1.00 30.36 109 GLN A O 1
ATOM 890 N N . HIS A 1 110 ? 11.230 -48.128 18.997 1.00 29.06 110 HIS A N 1
ATOM 891 C CA . HIS A 1 110 ? 12.429 -48.245 18.133 1.00 29.06 110 HIS A CA 1
ATOM 892 C C . HIS A 1 110 ? 12.047 -48.884 16.759 1.00 29.06 110 HIS A C 1
ATOM 894 O O . HIS A 1 110 ? 11.020 -49.553 16.689 1.00 29.06 110 HIS A O 1
ATOM 900 N N . ALA A 1 111 ? 12.949 -48.818 15.759 1.00 27.77 111 ALA A N 1
ATOM 901 C CA . ALA A 1 111 ? 13.055 -49.695 14.561 1.00 27.77 111 ALA A CA 1
ATOM 902 C C . ALA A 1 111 ? 11.899 -49.671 13.501 1.00 27.77 111 ALA A C 1
ATOM 904 O O . ALA A 1 111 ? 10.756 -49.375 13.819 1.00 27.77 111 ALA A O 1
ATOM 905 N N . GLU A 1 112 ? 12.098 -49.950 12.198 1.00 26.50 112 GLU A N 1
ATOM 906 C CA . GLU A 1 112 ? 13.301 -50.369 11.448 1.00 26.50 112 GLU A CA 1
ATOM 907 C C . GLU A 1 112 ? 13.225 -50.032 9.926 1.00 26.50 112 GLU A C 1
ATOM 909 O O . GLU A 1 112 ? 12.146 -49.803 9.385 1.00 26.50 112 GLU A O 1
ATOM 914 N N . ASN A 1 113 ? 14.375 -50.169 9.245 1.00 28.73 113 ASN A N 1
ATOM 915 C CA . ASN A 1 113 ? 14.623 -50.409 7.807 1.00 28.73 113 ASN A CA 1
ATOM 916 C C . ASN A 1 113 ? 14.954 -49.256 6.832 1.00 28.73 113 ASN A C 1
ATOM 918 O O . ASN A 1 113 ? 14.374 -48.175 6.822 1.00 28.73 113 ASN A O 1
ATOM 922 N N . HIS A 1 114 ? 15.949 -49.557 5.984 1.00 29.30 114 HIS A N 1
ATOM 923 C CA . HIS A 1 114 ? 16.606 -48.679 5.010 1.00 29.30 114 HIS A CA 1
ATOM 924 C C . HIS A 1 114 ? 16.048 -48.832 3.586 1.00 29.30 114 HIS A C 1
ATOM 926 O O . HIS A 1 114 ? 15.706 -49.932 3.157 1.00 29.30 114 HIS A O 1
ATOM 932 N N . ALA A 1 115 ? 16.183 -47.768 2.791 1.00 26.47 115 ALA A N 1
ATOM 933 C CA . ALA A 1 115 ? 16.450 -47.869 1.356 1.00 26.47 115 ALA A CA 1
ATOM 934 C C . ALA A 1 115 ? 17.462 -46.781 0.946 1.00 26.47 115 ALA A C 1
ATOM 936 O O . ALA A 1 115 ? 17.293 -45.615 1.295 1.00 26.47 115 ALA A O 1
ATOM 937 N N . SER A 1 116 ? 18.511 -47.159 0.213 1.00 28.22 116 SER A N 1
ATOM 938 C CA . SER A 1 116 ? 19.594 -46.268 -0.238 1.00 28.22 116 SER A CA 1
ATOM 939 C C . SER A 1 116 ? 19.799 -46.406 -1.744 1.00 28.22 116 SER A C 1
ATOM 941 O O . SER A 1 116 ? 19.723 -47.532 -2.227 1.00 28.22 116 SER A O 1
ATOM 943 N N . ALA A 1 117 ? 20.134 -45.311 -2.444 1.00 28.56 117 ALA A N 1
ATOM 944 C CA . ALA A 1 117 ? 20.995 -45.238 -3.647 1.00 28.56 117 ALA A CA 1
ATOM 945 C C . ALA A 1 117 ? 20.761 -43.923 -4.434 1.00 28.56 117 ALA A C 1
ATOM 947 O O . ALA A 1 117 ? 19.649 -43.400 -4.410 1.00 28.56 117 ALA A O 1
ATOM 948 N N . PRO A 1 118 ? 21.724 -43.462 -5.259 1.00 36.12 118 PRO A N 1
ATOM 949 C CA . PRO A 1 118 ? 23.170 -43.511 -5.033 1.00 36.12 118 PRO A CA 1
ATOM 950 C C . PRO A 1 118 ? 23.866 -42.160 -5.315 1.00 36.12 118 PRO A C 1
ATOM 952 O O . PRO A 1 118 ? 23.372 -41.320 -6.064 1.00 36.12 118 PRO A O 1
ATOM 955 N N . ALA A 1 119 ? 25.083 -41.997 -4.794 1.00 26.48 119 ALA A N 1
ATOM 956 C CA . ALA A 1 119 ? 26.075 -41.096 -5.384 1.00 26.48 119 ALA A CA 1
ATOM 957 C C . ALA A 1 119 ? 27.012 -41.909 -6.296 1.00 26.48 119 ALA A C 1
ATOM 959 O O . ALA A 1 119 ? 27.245 -43.089 -6.033 1.00 26.48 119 ALA A O 1
ATOM 960 N N . THR A 1 120 ? 27.569 -41.281 -7.335 1.00 26.31 120 THR A N 1
ATOM 961 C CA . THR A 1 120 ? 28.597 -41.892 -8.204 1.00 26.31 120 THR A CA 1
ATOM 962 C C . THR A 1 120 ? 29.824 -40.978 -8.273 1.00 26.31 120 THR A C 1
ATOM 964 O O . THR A 1 120 ? 29.734 -39.794 -7.954 1.00 26.31 120 THR A O 1
ATOM 967 N N . THR A 1 121 ? 30.982 -41.546 -8.596 1.00 26.11 121 THR A N 1
ATOM 968 C CA . THR A 1 121 ? 32.309 -41.051 -8.194 1.00 26.11 121 THR A CA 1
ATOM 969 C C . THR A 1 121 ? 33.110 -40.348 -9.292 1.00 26.11 121 THR A C 1
ATOM 971 O O . THR A 1 121 ? 33.037 -40.774 -10.437 1.00 26.11 121 THR A O 1
ATOM 974 N N . ASN A 1 122 ? 33.959 -39.406 -8.853 1.00 25.30 122 ASN A N 1
ATOM 975 C CA . ASN A 1 122 ? 35.278 -39.002 -9.382 1.00 25.30 122 ASN A CA 1
ATOM 976 C C . ASN A 1 122 ? 35.423 -38.582 -10.864 1.00 25.30 122 ASN A C 1
ATOM 978 O O . ASN A 1 122 ? 35.126 -39.347 -11.771 1.00 25.30 122 ASN A O 1
ATOM 982 N N . ASP A 1 123 ? 36.042 -37.420 -11.105 1.00 25.48 123 ASP A N 1
ATOM 983 C CA . ASP A 1 123 ? 37.493 -37.353 -11.385 1.00 25.48 123 ASP A CA 1
ATOM 984 C C . ASP A 1 123 ? 38.014 -35.897 -11.260 1.00 25.48 123 ASP A C 1
ATOM 986 O O . ASP A 1 123 ? 37.283 -35.020 -10.794 1.00 25.48 123 ASP A O 1
ATOM 990 N N . GLU A 1 124 ? 39.305 -35.663 -11.525 1.00 27.33 124 GLU A N 1
ATOM 991 C CA . GLU A 1 124 ? 40.069 -34.482 -11.079 1.00 27.33 124 GLU A CA 1
ATOM 992 C C . GLU A 1 124 ? 40.203 -33.310 -12.092 1.00 27.33 124 GLU A C 1
ATOM 994 O O . GLU A 1 124 ? 39.917 -33.450 -13.278 1.00 27.33 124 GLU A O 1
ATOM 999 N N . GLN A 1 125 ? 40.818 -32.220 -11.592 1.00 25.92 125 GLN A N 1
ATOM 1000 C CA . GLN A 1 125 ? 41.620 -31.175 -12.275 1.00 25.92 125 GLN A CA 1
ATOM 1001 C C . GLN A 1 125 ? 40.981 -29.809 -12.641 1.00 25.92 125 GLN A C 1
ATOM 1003 O O . GLN A 1 125 ? 39.773 -29.644 -12.771 1.00 25.92 125 GLN A O 1
ATOM 1008 N N . ASP A 1 126 ? 41.895 -28.830 -12.720 1.00 26.77 126 ASP A N 1
ATOM 1009 C CA . ASP A 1 126 ? 41.827 -27.399 -13.074 1.00 26.77 126 ASP A CA 1
ATOM 1010 C C . ASP A 1 126 ? 41.070 -26.376 -12.184 1.00 26.77 126 ASP A C 1
ATOM 1012 O O . ASP A 1 126 ? 39.853 -26.204 -12.203 1.00 26.77 126 ASP A O 1
ATOM 1016 N N . GLU A 1 127 ? 41.879 -25.575 -11.475 1.00 31.77 127 GLU A N 1
ATOM 1017 C CA . GLU A 1 127 ? 41.557 -24.294 -10.818 1.00 31.77 127 GLU A CA 1
ATOM 1018 C C . GLU A 1 127 ? 41.971 -23.131 -11.746 1.00 31.77 127 GLU A C 1
ATOM 1020 O O . GLU A 1 127 ? 42.986 -23.248 -12.440 1.00 31.77 127 GLU A O 1
ATOM 1025 N N . PRO A 1 128 ? 41.257 -21.985 -11.746 1.00 36.66 128 PRO A N 1
ATOM 1026 C CA . PRO A 1 128 ? 42.029 -20.739 -11.658 1.00 36.66 128 PRO A CA 1
ATOM 1027 C C . PRO A 1 128 ? 41.413 -19.599 -10.814 1.00 36.66 128 PRO A C 1
ATOM 1029 O O . PRO A 1 128 ? 40.494 -18.886 -11.222 1.00 36.66 128 PRO A O 1
ATOM 1032 N N . ASP A 1 129 ? 42.090 -19.328 -9.701 1.00 38.28 129 ASP A N 1
ATOM 1033 C CA . ASP A 1 129 ? 42.551 -18.019 -9.220 1.00 38.28 129 ASP A CA 1
ATOM 1034 C C . ASP A 1 129 ? 41.472 -16.991 -8.823 1.00 38.28 129 ASP A C 1
ATOM 1036 O O . ASP A 1 129 ? 41.388 -15.861 -9.320 1.00 38.28 129 ASP A O 1
ATOM 1040 N N . LYS A 1 130 ? 40.682 -17.342 -7.800 1.00 37.03 130 LYS A N 1
ATOM 1041 C CA . LYS A 1 130 ? 39.960 -16.346 -6.989 1.00 37.03 130 LYS A CA 1
ATOM 1042 C C . LYS A 1 130 ? 40.834 -15.850 -5.839 1.00 37.03 130 LYS A C 1
ATOM 1044 O O . LYS A 1 130 ? 40.932 -16.493 -4.794 1.00 37.03 130 LYS A O 1
ATOM 1049 N N . LYS A 1 131 ? 41.384 -14.637 -5.989 1.00 38.06 131 LYS A N 1
ATOM 1050 C CA . LYS A 1 131 ? 42.113 -13.883 -4.946 1.00 38.06 131 LYS A CA 1
ATOM 1051 C C . LYS A 1 131 ? 41.278 -13.675 -3.674 1.00 38.06 131 LYS A C 1
ATOM 1053 O O . LYS A 1 131 ? 40.653 -12.634 -3.470 1.00 38.06 131 LYS A O 1
ATOM 1058 N N . ARG A 1 132 ? 41.299 -14.670 -2.786 1.00 37.12 132 ARG A N 1
ATOM 1059 C CA . ARG A 1 132 ? 40.652 -14.648 -1.471 1.00 37.12 132 ARG A CA 1
ATOM 1060 C C . ARG A 1 132 ? 41.292 -13.563 -0.605 1.00 37.12 132 ARG A C 1
ATOM 1062 O O . ARG 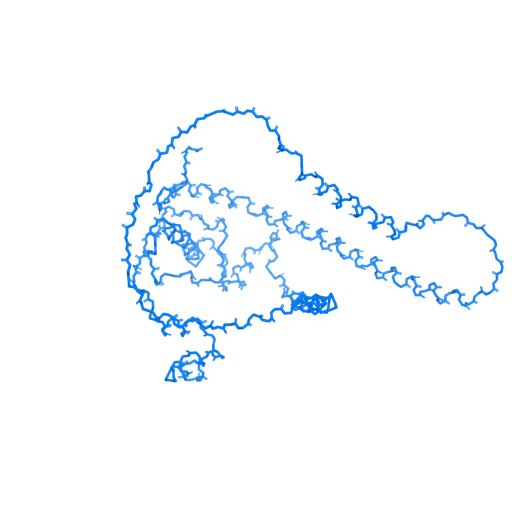A 1 132 ? 42.414 -13.728 -0.125 1.00 37.12 132 ARG A O 1
ATOM 1069 N N . ILE A 1 133 ? 40.565 -12.466 -0.390 1.00 38.28 133 ILE A N 1
ATOM 1070 C CA . ILE A 1 133 ? 40.964 -11.399 0.534 1.00 38.28 133 ILE A CA 1
ATOM 1071 C C . ILE A 1 133 ? 41.184 -12.032 1.913 1.00 38.28 133 ILE A C 1
ATOM 1073 O O . ILE A 1 133 ? 40.247 -12.539 2.531 1.00 38.28 133 ILE A O 1
ATOM 1077 N N . LYS A 1 134 ? 42.434 -12.021 2.391 1.00 35.62 134 LYS A N 1
ATOM 1078 C CA . LYS A 1 134 ? 42.786 -12.476 3.739 1.00 35.62 134 LYS A CA 1
ATOM 1079 C C . LYS A 1 134 ? 42.330 -11.430 4.753 1.00 35.62 134 LYS A C 1
ATOM 1081 O O . LYS A 1 134 ? 43.119 -10.598 5.190 1.00 35.62 134 LYS A O 1
ATOM 1086 N N . LEU A 1 135 ? 41.048 -11.474 5.113 1.00 38.97 135 LEU A N 1
ATOM 1087 C CA . LEU A 1 135 ? 40.534 -10.754 6.272 1.00 38.97 135 LEU A CA 1
ATOM 1088 C C . LEU A 1 135 ? 41.207 -11.347 7.518 1.00 38.97 135 LEU A C 1
ATOM 1090 O O . LEU A 1 135 ? 40.913 -12.471 7.914 1.00 38.97 135 LEU A O 1
ATOM 1094 N N . SER A 1 136 ? 42.177 -10.624 8.074 1.00 46.94 136 SER A N 1
ATOM 1095 C CA . SER A 1 136 ? 42.993 -11.073 9.202 1.00 46.94 136 SER A CA 1
ATOM 1096 C C . SER A 1 136 ? 42.135 -11.284 10.451 1.00 46.94 136 SER A C 1
ATOM 1098 O O . SER A 1 136 ? 41.539 -10.334 10.966 1.00 46.94 136 SER A O 1
ATOM 1100 N N . GLU A 1 137 ? 42.081 -12.516 10.951 1.00 54.53 137 GLU A N 1
ATOM 1101 C CA . GLU A 1 137 ? 41.233 -12.884 12.084 1.00 54.53 137 GLU A CA 1
ATOM 1102 C C . GLU A 1 137 ? 41.816 -12.413 13.425 1.00 54.53 137 GLU A C 1
ATOM 1104 O O . GLU A 1 137 ? 42.458 -13.168 14.149 1.00 54.53 137 GLU A O 1
ATOM 1109 N N . THR A 1 138 ? 41.521 -11.165 13.795 1.00 43.09 138 THR A N 1
ATOM 1110 C CA . THR A 1 138 ? 41.741 -10.645 15.157 1.00 43.09 138 THR A CA 1
ATOM 1111 C C . THR A 1 138 ? 40.406 -10.253 15.794 1.00 43.09 138 THR A C 1
ATOM 1113 O O . THR A 1 138 ? 40.183 -9.111 16.197 1.00 43.09 138 THR A O 1
ATOM 1116 N N . ARG A 1 139 ? 39.477 -11.216 15.889 1.00 54.97 139 ARG A N 1
ATOM 1117 C CA . ARG A 1 139 ? 38.265 -11.074 16.712 1.00 54.97 139 ARG A CA 1
ATOM 1118 C C . ARG A 1 139 ? 38.650 -11.114 18.194 1.00 54.97 139 ARG A C 1
ATOM 1120 O O . ARG A 1 139 ? 38.628 -12.172 18.818 1.00 54.97 139 ARG A O 1
ATOM 1127 N N . ARG A 1 140 ? 38.985 -9.955 18.771 1.00 69.88 140 ARG A N 1
ATOM 1128 C CA . ARG A 1 140 ? 39.038 -9.800 20.233 1.00 69.88 140 ARG A CA 1
ATOM 1129 C C . ARG A 1 140 ? 37.645 -10.099 20.794 1.00 69.88 140 ARG A C 1
ATOM 1131 O O . ARG A 1 140 ? 36.663 -9.539 20.312 1.00 69.88 140 ARG A O 1
ATOM 1138 N N . ALA A 1 141 ? 37.559 -10.966 21.801 1.00 65.62 141 ALA A N 1
ATOM 1139 C CA . ALA A 1 141 ? 36.328 -11.122 22.565 1.00 65.62 141 ALA A CA 1
ATOM 1140 C C . ALA A 1 141 ? 36.019 -9.791 23.267 1.00 65.62 141 ALA A C 1
ATOM 1142 O O . ALA A 1 141 ? 36.876 -9.268 23.983 1.00 65.62 141 ALA A O 1
ATOM 1143 N N . ALA A 1 142 ? 34.832 -9.231 23.027 1.00 68.38 142 ALA A N 1
ATOM 1144 C CA . ALA A 1 142 ? 34.412 -7.996 23.680 1.00 68.38 142 ALA A CA 1
ATOM 1145 C C . ALA A 1 142 ? 34.317 -8.214 25.196 1.00 68.38 142 ALA A C 1
ATOM 1147 O O . ALA A 1 142 ? 33.820 -9.252 25.645 1.00 68.38 142 ALA A O 1
ATOM 1148 N N . THR A 1 143 ? 34.788 -7.252 25.987 1.00 82.69 143 THR A N 1
ATOM 1149 C CA . THR A 1 143 ? 34.657 -7.322 27.445 1.00 82.69 143 THR A CA 1
ATOM 1150 C C . THR A 1 143 ? 33.1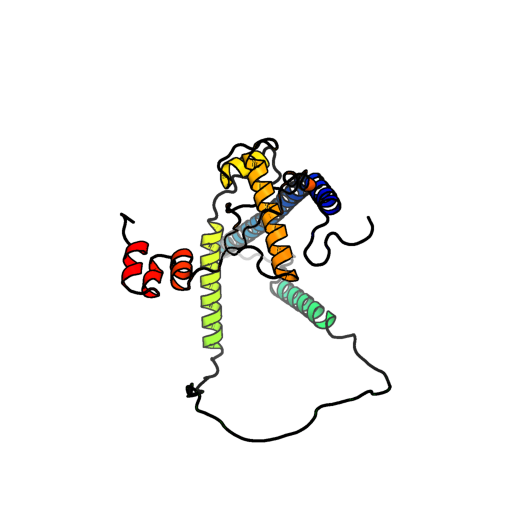89 -7.173 27.850 1.00 82.69 143 THR A C 1
ATOM 1152 O O . THR A 1 143 ? 32.358 -6.644 27.105 1.00 82.69 143 THR A O 1
ATOM 1155 N N . GLN A 1 144 ? 32.843 -7.627 29.056 1.00 76.38 144 GLN A N 1
ATOM 1156 C CA . GLN A 1 144 ? 31.483 -7.447 29.566 1.00 76.38 144 GLN A CA 1
ATOM 1157 C C . GLN A 1 144 ? 31.122 -5.955 29.708 1.00 76.38 144 GLN A C 1
ATOM 1159 O O . GLN A 1 144 ? 29.988 -5.574 29.433 1.00 76.38 144 GLN A O 1
ATOM 1164 N N . GLU A 1 145 ? 32.101 -5.108 30.032 1.00 82.31 145 GLU A N 1
ATOM 1165 C CA . GLU A 1 145 ? 31.970 -3.649 30.089 1.00 82.31 145 GLU A CA 1
ATOM 1166 C C . GLU A 1 145 ? 31.705 -3.032 28.702 1.00 82.31 145 GLU A C 1
ATOM 1168 O O . GLU A 1 145 ? 30.774 -2.242 28.554 1.00 82.31 145 GLU A O 1
ATOM 1173 N N . GLU A 1 146 ? 32.426 -3.457 27.654 1.00 83.62 146 GLU A N 1
ATOM 1174 C CA . GLU A 1 146 ? 32.149 -3.056 26.262 1.00 83.62 146 GLU A CA 1
ATOM 1175 C C . GLU A 1 146 ? 30.730 -3.468 25.830 1.00 83.62 146 GLU A C 1
ATOM 1177 O O . GLU A 1 146 ? 30.016 -2.701 25.178 1.00 83.62 146 GLU A O 1
ATOM 1182 N N . LEU A 1 147 ? 30.288 -4.665 26.232 1.00 78.56 147 LEU A N 1
ATOM 1183 C CA . LEU A 1 147 ? 28.954 -5.185 25.936 1.00 78.56 147 LEU A CA 1
ATOM 1184 C C . LEU A 1 147 ? 27.845 -4.418 26.680 1.00 78.56 147 LEU A C 1
ATOM 1186 O O . LEU A 1 147 ? 26.766 -4.200 26.123 1.00 78.56 147 LEU A O 1
ATOM 1190 N N . GLU A 1 148 ? 28.077 -4.019 27.929 1.00 86.00 148 GLU A N 1
ATOM 1191 C CA . GLU A 1 148 ? 27.126 -3.249 28.739 1.00 86.00 148 GLU A CA 1
ATOM 1192 C C . GLU A 1 148 ? 27.064 -1.778 28.304 1.00 86.00 148 GLU A C 1
ATOM 1194 O O . GLU A 1 148 ? 25.962 -1.245 28.150 1.00 86.00 148 GLU A O 1
ATOM 1199 N N . ALA A 1 149 ? 28.197 -1.159 27.956 1.00 88.25 149 ALA A N 1
ATOM 1200 C CA . ALA A 1 149 ? 28.239 0.157 27.320 1.00 88.25 149 ALA A CA 1
ATOM 1201 C C . ALA A 1 149 ? 27.498 0.161 25.969 1.00 88.25 149 ALA A C 1
ATOM 1203 O O . ALA A 1 149 ? 26.670 1.043 25.712 1.00 88.25 149 ALA A O 1
ATOM 1204 N N . PHE A 1 150 ? 27.709 -0.864 25.131 1.00 84.19 150 PHE A N 1
ATOM 1205 C CA . PHE A 1 150 ? 26.970 -1.025 23.877 1.00 84.19 150 PHE A CA 1
ATOM 1206 C C . PHE A 1 150 ? 25.459 -1.143 24.125 1.00 84.19 150 PHE A C 1
ATOM 1208 O O . PHE A 1 150 ? 24.693 -0.360 23.562 1.00 84.19 150 PHE A O 1
ATOM 1215 N N . LYS A 1 151 ? 25.023 -2.044 25.020 1.00 81.06 151 LYS A N 1
ATOM 1216 C CA . LYS A 1 151 ? 23.605 -2.204 25.405 1.00 81.06 151 LYS A CA 1
ATOM 1217 C C . LYS A 1 151 ? 22.993 -0.914 25.954 1.00 81.06 151 LYS A C 1
ATOM 1219 O O . LYS A 1 151 ? 21.847 -0.616 25.625 1.00 81.06 151 LYS A O 1
ATOM 1224 N N . SER A 1 152 ? 23.739 -0.150 26.753 1.00 88.00 152 SER A N 1
ATOM 1225 C CA . SER A 1 152 ? 23.291 1.140 27.286 1.00 88.00 152 SER A CA 1
ATOM 1226 C C . SER A 1 152 ? 23.056 2.145 26.155 1.00 88.00 152 SER A C 1
ATOM 1228 O O . SER A 1 152 ? 21.939 2.636 26.000 1.00 88.00 152 SER A O 1
ATOM 1230 N N . SER A 1 153 ? 24.044 2.341 25.273 1.00 85.62 153 SER A N 1
ATOM 1231 C CA . SER A 1 153 ? 23.920 3.250 24.122 1.00 85.62 153 SER A CA 1
ATOM 1232 C C . SER A 1 153 ? 22.834 2.822 23.122 1.00 85.62 153 SER A C 1
ATOM 1234 O O . SER A 1 153 ? 22.177 3.668 22.516 1.00 85.62 153 SER A O 1
ATOM 1236 N N . LEU A 1 154 ? 22.592 1.513 22.971 1.00 81.88 154 LEU A N 1
ATOM 1237 C CA . LEU A 1 154 ? 21.503 0.973 22.156 1.00 81.88 154 LEU A CA 1
ATOM 1238 C C . LEU A 1 154 ? 20.140 1.249 22.808 1.00 81.88 154 LEU A C 1
ATOM 1240 O O . LEU A 1 154 ? 19.219 1.692 22.129 1.00 81.88 154 LEU A O 1
ATOM 1244 N N . SER A 1 155 ? 20.023 1.045 24.125 1.00 84.12 155 SER A N 1
ATOM 1245 C CA . SER A 1 155 ? 18.825 1.371 24.909 1.00 84.12 155 SER A CA 1
ATOM 1246 C C . SER A 1 155 ? 18.512 2.866 24.866 1.00 84.12 155 SER A C 1
ATOM 1248 O O . SER A 1 155 ? 17.354 3.250 24.734 1.00 84.12 155 SER A O 1
ATOM 1250 N N . GLU A 1 156 ? 19.532 3.718 24.939 1.00 85.75 156 GLU A N 1
ATOM 1251 C CA . GLU A 1 156 ? 19.401 5.171 24.858 1.00 85.75 156 GLU A CA 1
ATOM 1252 C C . GLU A 1 156 ? 18.968 5.629 23.460 1.00 85.75 156 GLU A C 1
ATOM 1254 O O . GLU A 1 156 ? 17.969 6.338 23.342 1.00 85.75 156 GLU A O 1
ATOM 1259 N N . LYS A 1 157 ? 19.602 5.121 22.394 1.00 82.69 157 LYS A N 1
ATOM 1260 C CA . LYS A 1 157 ? 19.161 5.355 21.007 1.00 82.69 157 LYS A CA 1
ATOM 1261 C C . LYS A 1 157 ? 17.741 4.846 20.752 1.00 82.69 157 LYS A C 1
ATOM 1263 O O . LYS A 1 157 ? 16.963 5.542 20.108 1.00 82.69 157 LYS A O 1
ATOM 1268 N N . MET A 1 158 ? 17.366 3.683 21.291 1.00 71.94 158 MET A N 1
ATOM 1269 C CA . MET A 1 158 ? 15.994 3.168 21.198 1.00 71.94 158 MET A CA 1
ATOM 1270 C C . MET A 1 158 ? 14.993 4.048 21.953 1.00 71.94 158 MET A C 1
ATOM 1272 O O . MET A 1 158 ? 13.940 4.344 21.401 1.00 71.94 158 MET A O 1
ATOM 1276 N N . LYS A 1 159 ? 15.317 4.535 23.159 1.00 74.88 159 LYS A N 1
ATOM 1277 C CA . LYS A 1 159 ? 14.484 5.509 23.894 1.00 74.88 159 LYS A CA 1
ATOM 1278 C C . LYS A 1 159 ? 14.365 6.840 23.152 1.00 74.88 159 LYS A C 1
ATOM 1280 O O . LYS A 1 159 ? 13.307 7.456 23.188 1.00 74.88 159 LYS A O 1
ATOM 1285 N N . GLN A 1 160 ? 15.431 7.294 22.495 1.00 68.38 160 GLN A N 1
ATOM 1286 C CA . GLN A 1 160 ? 15.431 8.543 21.736 1.00 68.38 160 GLN A CA 1
ATOM 1287 C C . GLN A 1 160 ? 14.609 8.409 20.446 1.00 68.38 160 GLN A C 1
ATOM 1289 O O . GLN A 1 160 ? 13.766 9.262 20.184 1.00 68.38 160 GLN A O 1
ATOM 1294 N N . SER A 1 161 ? 14.746 7.292 19.723 1.00 59.53 161 SER A N 1
ATOM 1295 C CA . SER A 1 161 ? 13.871 6.935 18.599 1.00 59.53 161 SER A CA 1
ATOM 1296 C C . SER A 1 161 ? 12.412 6.814 19.049 1.00 59.53 161 SER A C 1
ATOM 1298 O O . SER A 1 161 ? 11.547 7.438 18.452 1.00 59.53 161 SER A O 1
ATOM 1300 N N . GLN A 1 162 ? 12.133 6.111 20.155 1.00 56.09 162 GLN A N 1
ATOM 1301 C CA . GLN A 1 162 ? 10.786 6.013 20.733 1.00 56.09 162 GLN A CA 1
ATOM 1302 C C . GLN A 1 162 ? 10.239 7.345 21.254 1.00 56.09 162 GLN A C 1
ATOM 1304 O O . GLN A 1 162 ? 9.027 7.474 21.353 1.00 56.09 162 GLN A O 1
ATOM 1309 N N . LYS A 1 163 ? 11.075 8.336 21.588 1.00 52.28 163 LYS A N 1
ATOM 1310 C CA . LYS A 1 163 ? 10.605 9.691 21.915 1.00 52.28 163 LYS A CA 1
ATOM 1311 C C . LYS A 1 163 ? 10.192 10.470 20.671 1.00 52.28 163 LYS A C 1
ATOM 1313 O O . LYS A 1 163 ? 9.172 11.142 20.727 1.00 52.28 163 LYS A O 1
ATOM 1318 N N . VAL A 1 164 ? 10.938 10.348 19.571 1.00 49.19 164 VAL A N 1
ATOM 1319 C CA . VAL A 1 164 ? 10.546 10.914 18.266 1.00 49.19 164 VAL A CA 1
ATOM 1320 C C . VAL A 1 164 ? 9.256 10.249 17.765 1.00 49.19 164 VAL A C 1
ATOM 1322 O O . VAL A 1 164 ? 8.344 10.933 17.310 1.00 49.19 164 VAL A O 1
ATOM 1325 N N . ASP A 1 165 ? 9.129 8.938 17.961 1.00 45.91 165 ASP A N 1
ATOM 1326 C CA . ASP A 1 165 ? 7.920 8.163 17.656 1.00 45.91 165 ASP A CA 1
ATOM 1327 C C . ASP A 1 165 ? 6.760 8.484 18.630 1.00 45.91 165 ASP A C 1
ATOM 1329 O O . ASP A 1 165 ? 5.603 8.525 18.245 1.00 45.91 165 ASP A O 1
ATOM 1333 N N . GLN A 1 166 ? 7.024 8.817 19.899 1.00 46.47 166 GLN A N 1
ATOM 1334 C CA . GLN A 1 166 ? 5.985 9.299 20.832 1.00 46.47 166 GLN A CA 1
ATOM 1335 C C . GLN A 1 166 ? 5.580 10.764 20.607 1.00 46.47 166 GLN A C 1
ATOM 1337 O O . GLN A 1 166 ? 4.583 11.202 21.176 1.00 46.47 166 GLN A O 1
ATOM 1342 N N . THR A 1 167 ? 6.294 11.496 19.747 1.00 45.84 167 THR A N 1
ATOM 1343 C CA . THR A 1 167 ? 5.811 12.738 19.122 1.00 45.84 167 THR A CA 1
ATOM 1344 C C . THR A 1 167 ? 5.099 12.495 17.783 1.00 45.84 167 THR A C 1
ATOM 1346 O O . THR A 1 167 ? 4.943 13.435 17.006 1.00 45.84 167 THR A O 1
ATOM 1349 N N . LEU A 1 168 ? 4.650 11.257 17.515 1.00 52.62 168 LEU A N 1
ATOM 1350 C CA . LEU A 1 168 ? 3.726 10.931 16.424 1.00 52.62 168 LEU A CA 1
ATOM 1351 C C . LEU A 1 168 ? 2.572 11.939 16.354 1.00 52.62 168 LEU A C 1
ATOM 1353 O O . LEU A 1 168 ? 2.040 12.388 17.373 1.00 52.62 168 LEU A O 1
ATOM 1357 N N . HIS A 1 169 ? 2.188 12.264 15.121 1.00 54.66 169 HIS A N 1
ATOM 1358 C CA . HIS A 1 169 ? 1.082 13.167 14.829 1.00 54.66 169 HIS A CA 1
ATOM 1359 C C . HIS A 1 169 ? -0.203 12.710 15.543 1.00 54.66 169 HIS A C 1
ATOM 1361 O O . HIS A 1 169 ? -0.415 11.501 15.686 1.00 54.66 169 HIS A O 1
ATOM 1367 N N . PRO A 1 170 ? -1.077 13.644 15.970 1.00 66.75 170 PRO A N 1
A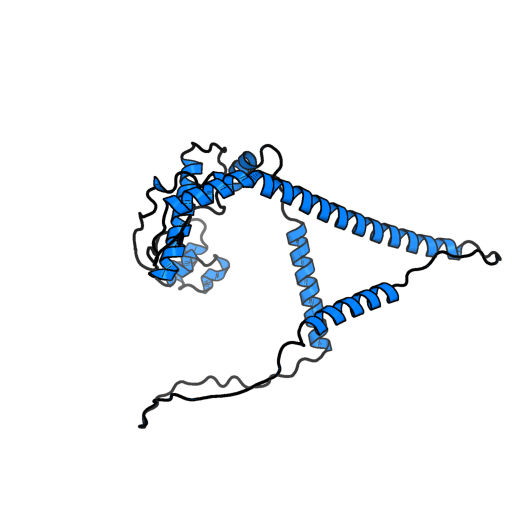TOM 1368 C CA . PRO A 1 170 ? -2.383 13.275 16.504 1.00 66.75 170 PRO A CA 1
ATOM 1369 C C . PRO A 1 170 ? -3.128 12.395 15.496 1.00 66.75 170 PRO A C 1
ATOM 1371 O O . PRO A 1 170 ? -3.137 12.689 14.300 1.00 66.75 170 PRO A O 1
ATOM 1374 N N . ASP A 1 171 ? -3.751 11.319 15.980 1.00 78.06 171 ASP A N 1
ATOM 1375 C CA . ASP A 1 171 ? -4.646 10.508 15.159 1.00 78.06 171 ASP A CA 1
ATOM 1376 C C . ASP A 1 171 ? -5.918 11.317 14.872 1.00 78.06 171 ASP A C 1
ATOM 1378 O O . ASP A 1 171 ? -6.802 11.453 15.726 1.00 78.06 171 ASP A O 1
ATOM 1382 N N . ASN A 1 172 ? -5.978 11.900 13.674 1.00 84.50 172 ASN A N 1
ATOM 1383 C CA . ASN A 1 172 ? -7.145 12.641 13.200 1.00 84.50 172 ASN A CA 1
ATOM 1384 C C . ASN A 1 172 ? -8.164 11.710 12.519 1.00 84.50 172 ASN A C 1
ATOM 1386 O O . ASN A 1 172 ? -9.312 12.109 12.339 1.00 84.50 172 ASN A O 1
ATOM 1390 N N . VAL A 1 173 ? -7.788 10.466 12.192 1.00 88.69 173 VAL A N 1
ATOM 1391 C CA . VAL A 1 173 ? -8.698 9.465 11.618 1.00 88.69 173 VAL A CA 1
ATOM 1392 C C . VAL A 1 173 ? -9.600 8.889 12.704 1.00 88.69 173 VAL A C 1
ATOM 1394 O O . VAL A 1 173 ? -10.821 8.882 12.542 1.00 88.69 173 VAL A O 1
ATOM 1397 N N . GLN A 1 174 ? -9.016 8.453 13.824 1.00 89.75 174 GLN A N 1
ATOM 1398 C CA . GLN A 1 174 ? -9.719 7.849 14.961 1.00 89.75 174 GLN A CA 1
ATOM 1399 C C . GLN A 1 174 ? -10.548 6.633 14.524 1.00 89.75 174 GLN A C 1
ATOM 1401 O O . GLN A 1 174 ? -11.780 6.651 14.526 1.00 89.75 174 GLN A O 1
ATOM 1406 N N . LEU A 1 175 ? -9.849 5.577 14.094 1.00 90.19 175 LEU A N 1
ATOM 1407 C CA . LEU A 1 175 ? -10.461 4.342 13.593 1.00 90.19 175 LEU A CA 1
ATOM 1408 C C . LEU A 1 175 ? -11.465 3.762 14.606 1.00 90.19 175 LEU A C 1
ATOM 1410 O O . LEU A 1 175 ? -11.131 3.553 15.772 1.00 90.19 175 LEU A O 1
ATOM 1414 N N . GLY A 1 176 ? -12.687 3.476 14.151 1.00 87.62 176 GLY A N 1
ATOM 1415 C CA . GLY A 1 176 ? -13.753 2.895 14.975 1.00 87.62 176 GLY A CA 1
ATOM 1416 C C . GLY A 1 176 ? -14.635 3.895 15.738 1.00 87.62 176 GLY A C 1
ATOM 1417 O O . GLY A 1 176 ? -15.573 3.454 16.402 1.00 87.62 176 GLY A O 1
ATOM 1418 N N . SER A 1 177 ? -14.392 5.210 15.642 1.00 91.00 177 SER A N 1
ATOM 1419 C CA . SER A 1 177 ? -15.351 6.246 16.073 1.00 91.00 177 SER A CA 1
ATOM 1420 C C . SER A 1 177 ? -16.197 6.748 14.894 1.00 91.00 177 SER A C 1
ATOM 1422 O O . SER A 1 177 ? -15.800 6.619 13.741 1.00 91.00 177 SER A O 1
ATOM 1424 N N . GLU A 1 178 ? -17.383 7.305 15.145 1.00 91.06 178 GLU A N 1
ATOM 1425 C CA . GLU A 1 178 ? -18.310 7.752 14.088 1.00 91.06 178 GLU A CA 1
ATOM 1426 C C . GLU A 1 178 ? -17.621 8.665 13.049 1.00 91.06 178 GLU A C 1
ATOM 1428 O O . GLU A 1 178 ? -16.887 9.581 13.420 1.00 91.06 178 GLU A O 1
ATOM 1433 N N . GLY A 1 179 ? -17.814 8.401 11.750 1.00 91.62 179 GLY A N 1
ATOM 1434 C CA . GLY A 1 179 ? -17.179 9.147 10.650 1.00 91.62 179 GLY A CA 1
ATOM 1435 C C . GLY A 1 179 ? -15.706 8.797 10.353 1.00 91.62 179 GLY A C 1
ATOM 1436 O O . GLY A 1 179 ? -14.972 9.624 9.803 1.00 91.62 179 GLY A O 1
ATOM 1437 N N . TRP A 1 180 ? -15.216 7.630 10.792 1.00 93.06 180 TRP A N 1
ATOM 1438 C CA . TRP A 1 180 ? -13.799 7.251 10.668 1.00 93.06 180 TRP A CA 1
ATOM 1439 C C . TRP A 1 180 ? -13.329 6.995 9.227 1.00 93.06 180 TRP A C 1
ATOM 1441 O O . TRP A 1 180 ? -12.162 7.250 8.920 1.00 93.06 180 TRP A O 1
ATOM 1451 N N . ARG A 1 181 ? -14.212 6.529 8.336 1.00 93.00 181 ARG A N 1
ATOM 1452 C CA . ARG A 1 181 ? -13.876 6.198 6.936 1.00 93.00 181 ARG A CA 1
ATOM 1453 C C . ARG A 1 181 ? -13.679 7.463 6.108 1.00 93.00 181 ARG A C 1
ATOM 1455 O O . ARG A 1 181 ? -12.697 7.604 5.383 1.00 93.00 181 ARG A O 1
ATOM 1462 N N . GLU A 1 182 ? -14.575 8.418 6.310 1.00 94.50 182 GLU A N 1
ATOM 1463 C CA . GLU A 1 182 ? -14.588 9.749 5.717 1.00 94.50 182 GLU A CA 1
ATOM 1464 C C . GLU A 1 182 ? -13.304 10.501 6.075 1.00 94.50 182 GLU A C 1
ATOM 1466 O O . GLU A 1 182 ? -12.628 11.033 5.194 1.00 94.50 182 GLU A O 1
ATOM 1471 N N . ARG A 1 183 ? -12.912 10.482 7.359 1.00 95.50 183 ARG A N 1
ATOM 1472 C CA . ARG A 1 183 ? -11.645 11.078 7.810 1.00 95.50 183 ARG A CA 1
ATOM 1473 C C . ARG A 1 183 ? -10.427 10.349 7.251 1.00 95.50 183 ARG A C 1
ATOM 1475 O O . ARG A 1 183 ? -9.465 11.013 6.877 1.00 95.50 183 ARG A O 1
ATOM 1482 N N . TYR A 1 184 ? -10.459 9.018 7.144 1.00 95.62 184 TYR A N 1
ATOM 1483 C CA . TYR A 1 184 ? -9.358 8.257 6.551 1.00 95.62 184 TYR A CA 1
ATOM 1484 C C . TYR A 1 184 ? -9.116 8.640 5.091 1.00 95.62 184 TYR A C 1
ATOM 1486 O O . TYR A 1 184 ? -8.006 9.037 4.747 1.00 95.62 184 TYR A O 1
ATOM 1494 N N . TYR A 1 185 ? -10.143 8.589 4.242 1.00 95.69 185 TYR A N 1
ATOM 1495 C CA . TYR A 1 185 ? -9.994 8.941 2.829 1.00 95.69 185 TYR A CA 1
ATOM 1496 C C . TYR A 1 185 ? -9.623 10.420 2.640 1.00 95.69 185 TYR A C 1
ATOM 1498 O O . TYR A 1 185 ? -8.706 10.731 1.872 1.00 95.69 185 TYR A O 1
ATOM 1506 N N . GLN A 1 186 ? -10.210 11.323 3.431 1.00 94.88 186 GLN A N 1
ATOM 1507 C CA . GLN A 1 186 ? -9.894 12.749 3.367 1.00 94.88 186 GLN A CA 1
ATOM 1508 C C . GLN A 1 186 ? -8.460 13.080 3.830 1.00 94.88 186 GLN A C 1
ATOM 1510 O O . GLN A 1 186 ? -7.832 13.982 3.267 1.00 94.88 186 GLN A O 1
ATOM 1515 N N . GLU A 1 187 ? -7.913 12.367 4.822 1.00 94.38 187 GLU A N 1
ATOM 1516 C CA . GLU A 1 187 ? -6.544 12.585 5.314 1.00 94.38 187 GLU A CA 1
ATOM 1517 C C . GLU A 1 187 ? -5.489 11.840 4.479 1.00 94.38 187 GLU A C 1
ATOM 1519 O O . GLU A 1 187 ? -4.417 12.384 4.223 1.00 94.38 187 GLU A O 1
ATOM 1524 N N . LYS A 1 188 ? -5.765 10.596 4.065 1.00 94.50 188 LYS A N 1
ATOM 1525 C CA . LYS A 1 188 ? -4.770 9.674 3.484 1.00 94.50 188 LYS A CA 1
ATOM 1526 C C . LYS A 1 188 ? -4.770 9.625 1.955 1.00 94.50 188 LYS A C 1
ATOM 1528 O O . LYS A 1 188 ? -3.729 9.339 1.368 1.00 94.50 188 LYS A O 1
ATOM 1533 N N . PHE A 1 189 ? -5.905 9.928 1.325 1.00 94.00 189 PHE A N 1
ATOM 1534 C CA . PHE A 1 189 ? -6.078 9.976 -0.135 1.00 94.00 189 PHE A CA 1
ATOM 1535 C C . PHE A 1 189 ? -6.502 11.366 -0.639 1.00 94.00 189 PHE A C 1
ATOM 1537 O O . PHE A 1 189 ? -6.656 11.564 -1.841 1.00 94.00 189 PHE A O 1
ATOM 1544 N N . HIS A 1 190 ? -6.711 12.329 0.268 1.00 93.38 190 HIS A N 1
ATOM 1545 C CA . HIS A 1 190 ? -7.157 13.701 -0.021 1.00 93.38 190 HIS A CA 1
ATOM 1546 C C . HIS A 1 190 ? -8.480 13.800 -0.803 1.00 93.38 190 HIS A C 1
ATOM 1548 O O . HIS A 1 190 ? -8.776 14.826 -1.411 1.00 93.38 190 HIS A O 1
ATOM 1554 N N . THR A 1 191 ? -9.298 12.749 -0.720 1.00 90.44 191 THR A N 1
ATOM 1555 C CA . THR A 1 191 ? -10.527 12.550 -1.498 1.00 90.44 191 THR A CA 1
ATOM 1556 C C . THR A 1 191 ? -11.701 12.309 -0.537 1.00 90.44 191 THR A C 1
ATOM 1558 O O . THR A 1 191 ? -11.509 11.610 0.460 1.00 90.44 191 THR A O 1
ATOM 1561 N N . PRO A 1 192 ? -12.905 12.864 -0.774 1.00 91.75 192 PRO A N 1
ATOM 1562 C CA . PRO A 1 192 ? -14.083 12.546 0.034 1.00 91.75 192 PRO A CA 1
ATOM 1563 C C . PRO A 1 192 ? -14.494 11.075 -0.141 1.00 91.75 192 PRO A C 1
ATOM 1565 O O . PRO A 1 192 ? -14.438 10.538 -1.244 1.00 91.75 192 PRO A O 1
ATOM 1568 N N . TYR A 1 193 ? -14.940 10.421 0.935 1.00 93.44 193 TYR A N 1
ATOM 1569 C CA . TYR A 1 193 ? -15.411 9.035 0.860 1.00 93.44 193 TYR A CA 1
ATOM 1570 C C . TYR A 1 193 ? -16.808 8.950 0.227 1.00 93.44 193 TYR A C 1
ATOM 1572 O O . TYR A 1 193 ? -17.789 9.424 0.796 1.00 93.44 193 TYR A O 1
ATOM 1580 N N . ASP A 1 194 ? -16.888 8.294 -0.928 1.00 91.69 194 ASP A N 1
ATOM 1581 C CA . ASP A 1 194 ? -18.106 7.695 -1.477 1.00 91.69 194 ASP A CA 1
ATOM 1582 C C . ASP A 1 194 ? -17.726 6.314 -2.041 1.00 91.69 194 ASP A C 1
ATOM 1584 O O . ASP A 1 194 ? -16.908 6.260 -2.966 1.00 91.69 194 ASP A O 1
ATOM 1588 N N . PRO A 1 195 ? -18.311 5.204 -1.546 1.00 86.25 195 PRO A N 1
ATOM 1589 C CA . PRO A 1 195 ? -18.088 3.856 -2.085 1.00 86.25 195 PRO A CA 1
ATOM 1590 C C . PRO A 1 195 ? -18.375 3.712 -3.589 1.00 86.25 195 PRO A C 1
ATOM 1592 O O . PRO A 1 195 ? -17.901 2.776 -4.230 1.00 86.25 195 PRO A O 1
ATOM 1595 N N . ASN A 1 196 ? -19.163 4.623 -4.166 1.00 87.38 196 ASN A N 1
ATOM 1596 C CA . ASN A 1 196 ? -19.518 4.639 -5.583 1.00 87.38 196 ASN A CA 1
ATOM 1597 C C . ASN A 1 196 ? -18.630 5.575 -6.417 1.00 87.38 196 ASN A C 1
ATOM 1599 O O . ASN A 1 196 ? -18.770 5.581 -7.643 1.00 87.38 196 ASN A O 1
ATOM 1603 N N . SER A 1 197 ? -17.715 6.327 -5.802 1.00 91.12 197 SER A N 1
ATOM 1604 C CA . SER A 1 197 ? -16.769 7.181 -6.523 1.00 91.12 197 SER A CA 1
ATOM 1605 C C . SER A 1 197 ? -15.766 6.348 -7.322 1.00 91.12 197 SER A C 1
ATOM 1607 O O . SER A 1 197 ? -15.336 5.273 -6.895 1.00 91.12 197 SER A O 1
ATOM 1609 N N . GLU A 1 198 ? -15.367 6.853 -8.489 1.00 90.19 198 GLU A N 1
ATOM 1610 C CA . GLU A 1 198 ? -14.327 6.208 -9.298 1.00 90.19 198 GLU A CA 1
ATOM 1611 C C . GLU A 1 198 ? -12.963 6.221 -8.590 1.00 90.19 198 GLU A C 1
ATOM 1613 O O . GLU A 1 198 ? -12.187 5.292 -8.775 1.00 90.19 198 GLU A O 1
ATOM 1618 N N . ASP A 1 199 ? -12.700 7.189 -7.705 1.00 91.69 199 ASP A N 1
ATOM 1619 C CA . ASP A 1 199 ? -11.465 7.250 -6.917 1.00 91.69 199 ASP A CA 1
ATOM 1620 C C . ASP A 1 199 ? -11.360 6.096 -5.904 1.00 91.69 199 ASP A C 1
ATOM 1622 O O . ASP A 1 199 ? -10.369 5.364 -5.908 1.00 91.69 199 ASP A O 1
ATOM 1626 N N . VAL A 1 200 ? -12.391 5.867 -5.074 1.00 91.56 200 VAL A N 1
ATOM 1627 C CA . VAL A 1 200 ? -12.408 4.745 -4.109 1.00 91.56 200 VAL A CA 1
ATOM 1628 C C . VAL A 1 200 ? -12.360 3.403 -4.847 1.00 91.56 200 VAL A C 1
ATOM 1630 O O . VAL A 1 200 ? -11.573 2.526 -4.478 1.00 91.56 200 VAL A O 1
ATOM 1633 N N . LYS A 1 201 ? -13.109 3.266 -5.952 1.00 91.00 201 LYS A N 1
ATOM 1634 C CA . LYS A 1 201 ? -13.032 2.097 -6.846 1.00 91.00 201 LYS A CA 1
ATOM 1635 C C . LYS A 1 201 ? -11.634 1.896 -7.426 1.00 91.00 201 LYS A C 1
ATOM 1637 O O . LYS A 1 201 ? -11.184 0.758 -7.502 1.00 91.00 201 LYS A O 1
ATOM 1642 N N . HIS A 1 202 ? -10.936 2.957 -7.832 1.00 91.94 202 HIS A N 1
ATOM 1643 C CA . HIS A 1 202 ? -9.599 2.853 -8.415 1.00 91.94 202 HIS A CA 1
ATOM 1644 C C . HIS A 1 202 ? -8.550 2.448 -7.368 1.00 91.94 202 HIS A C 1
ATOM 1646 O O . HIS A 1 202 ? -7.669 1.639 -7.672 1.00 91.94 202 HIS A O 1
ATOM 1652 N N . VAL A 1 203 ? -8.677 2.913 -6.118 1.00 94.19 203 VAL A N 1
ATOM 1653 C CA . VAL A 1 203 ? -7.879 2.409 -4.983 1.00 94.19 203 VAL A CA 1
ATOM 1654 C C . VAL A 1 203 ? -8.139 0.911 -4.766 1.00 94.19 203 VAL A C 1
ATOM 1656 O O . VAL A 1 203 ? -7.189 0.126 -4.730 1.00 94.19 203 VAL A O 1
ATOM 1659 N N . ALA A 1 204 ? -9.409 0.493 -4.693 1.00 92.38 204 ALA A N 1
ATOM 1660 C CA . ALA A 1 204 ? -9.806 -0.909 -4.522 1.00 92.38 204 ALA A CA 1
ATOM 1661 C C . ALA A 1 204 ? -9.307 -1.817 -5.666 1.00 92.38 204 ALA A C 1
ATOM 1663 O O . ALA A 1 204 ? -8.695 -2.858 -5.415 1.00 92.38 204 ALA A O 1
ATOM 1664 N N . LEU A 1 205 ? -9.491 -1.384 -6.917 1.00 92.06 205 LEU A N 1
ATOM 1665 C CA . LEU A 1 205 ? -8.994 -2.028 -8.136 1.00 92.06 205 LEU A CA 1
ATOM 1666 C C . LEU A 1 205 ? -7.472 -2.200 -8.096 1.00 92.06 205 LEU A C 1
ATOM 1668 O O . LEU A 1 205 ? -6.973 -3.311 -8.272 1.00 92.06 205 LEU A O 1
ATOM 1672 N N . SER A 1 206 ? -6.743 -1.114 -7.825 1.00 94.19 206 SER A N 1
ATOM 1673 C CA . SER A 1 206 ? -5.277 -1.116 -7.773 1.00 94.19 206 SER A CA 1
ATOM 1674 C C . SER A 1 206 ? -4.758 -2.059 -6.685 1.00 94.19 206 SER A C 1
ATOM 1676 O O . SER A 1 206 ? -3.757 -2.749 -6.876 1.00 94.19 206 SER A O 1
ATOM 1678 N N . TYR A 1 207 ? -5.446 -2.125 -5.543 1.00 94.81 207 TYR A N 1
ATOM 1679 C CA . TYR A 1 207 ? -5.066 -2.999 -4.437 1.00 94.81 207 TYR A CA 1
ATOM 1680 C C . TYR A 1 207 ? -5.323 -4.476 -4.769 1.00 94.81 207 TYR A C 1
ATOM 1682 O O . TYR A 1 207 ? -4.449 -5.318 -4.561 1.00 94.81 207 TYR A O 1
ATOM 1690 N N . ALA A 1 208 ? -6.477 -4.795 -5.362 1.00 92.25 208 ALA A N 1
ATOM 1691 C CA . ALA A 1 208 ? -6.808 -6.146 -5.815 1.00 92.25 208 ALA A CA 1
ATOM 1692 C C . ALA A 1 208 ? -5.875 -6.637 -6.942 1.00 92.25 208 ALA A C 1
ATOM 1694 O O . ALA A 1 208 ? -5.428 -7.787 -6.907 1.00 92.25 208 ALA A O 1
ATOM 1695 N N . GLN A 1 209 ? -5.504 -5.761 -7.886 1.00 93.12 209 GLN A N 1
ATOM 1696 C CA . GLN A 1 209 ? -4.443 -6.030 -8.864 1.00 93.12 209 GLN A CA 1
ATOM 1697 C C . GLN A 1 209 ? -3.104 -6.312 -8.168 1.00 93.12 209 GLN A C 1
ATOM 1699 O O . GLN A 1 209 ? -2.418 -7.262 -8.538 1.00 93.12 209 GLN A O 1
ATOM 1704 N N . GLY A 1 210 ? -2.750 -5.565 -7.119 1.00 93.94 210 GLY A N 1
ATOM 1705 C CA . GLY A 1 210 ? -1.528 -5.805 -6.348 1.00 93.94 210 GLY A CA 1
ATOM 1706 C C . GLY A 1 210 ? -1.495 -7.154 -5.637 1.00 93.94 210 GLY A C 1
ATOM 1707 O O . GLY A 1 210 ? -0.485 -7.858 -5.701 1.00 93.94 210 GLY A O 1
ATOM 1708 N N . LEU A 1 211 ? -2.609 -7.572 -5.030 1.00 91.69 211 LEU A N 1
ATOM 1709 C CA . LEU A 1 211 ? -2.737 -8.913 -4.451 1.00 91.69 211 LEU A CA 1
ATOM 1710 C C . LEU A 1 211 ? -2.564 -10.006 -5.520 1.00 91.69 211 LEU A C 1
ATOM 1712 O O . LEU A 1 211 ? -1.876 -10.998 -5.274 1.00 91.69 211 LEU A O 1
ATOM 1716 N N . LEU A 1 212 ? -3.125 -9.812 -6.719 1.00 91.38 212 LEU A N 1
ATOM 1717 C CA . LEU A 1 212 ? -2.976 -10.737 -7.846 1.00 91.38 212 LEU A CA 1
ATOM 1718 C C . LEU A 1 212 ? -1.544 -10.762 -8.411 1.00 91.38 212 LEU A C 1
ATOM 1720 O O . LEU A 1 212 ? -1.030 -11.843 -8.706 1.00 91.38 212 LEU A O 1
ATOM 1724 N N . TRP A 1 213 ? -0.884 -9.605 -8.518 1.00 94.12 213 TRP A N 1
ATOM 1725 C CA . TRP A 1 213 ? 0.514 -9.482 -8.942 1.00 94.12 213 TRP A CA 1
ATOM 1726 C C . TRP A 1 213 ? 1.440 -10.219 -7.974 1.00 94.12 213 TRP A C 1
ATOM 1728 O O . TRP A 1 213 ? 2.230 -11.056 -8.406 1.00 94.12 213 TRP A O 1
ATOM 1738 N N . VAL A 1 214 ? 1.287 -9.991 -6.662 1.00 93.69 214 VAL A N 1
ATOM 1739 C CA . VAL A 1 214 ? 2.069 -10.688 -5.627 1.00 93.69 214 VAL A CA 1
ATOM 1740 C C . VAL A 1 214 ? 1.787 -12.188 -5.660 1.00 93.69 214 VAL A C 1
ATOM 1742 O O . VAL A 1 214 ? 2.722 -12.986 -5.630 1.00 93.69 214 VAL A O 1
ATOM 1745 N N . PHE A 1 215 ? 0.521 -12.600 -5.770 1.00 90.56 215 PHE A N 1
ATOM 1746 C CA . PHE A 1 215 ? 0.183 -14.021 -5.815 1.00 90.56 215 PHE A CA 1
ATOM 1747 C C . PHE A 1 215 ? 0.805 -14.717 -7.035 1.00 90.56 215 PHE A C 1
ATOM 1749 O O . PHE A 1 215 ? 1.436 -15.765 -6.898 1.00 90.56 215 PHE A O 1
ATOM 1756 N N . ARG A 1 216 ? 0.723 -14.108 -8.222 1.00 91.44 216 ARG A N 1
ATOM 1757 C CA . ARG A 1 216 ? 1.361 -14.642 -9.434 1.00 91.44 216 ARG A CA 1
ATOM 1758 C C . ARG A 1 216 ? 2.882 -14.602 -9.376 1.00 91.44 216 ARG A C 1
ATOM 1760 O O . ARG A 1 216 ? 3.493 -15.565 -9.829 1.00 91.44 216 ARG A O 1
ATOM 1767 N N . TYR A 1 217 ? 3.484 -13.585 -8.758 1.00 94.00 217 TYR A N 1
ATOM 1768 C CA . TYR A 1 217 ? 4.934 -13.499 -8.568 1.00 94.00 217 TYR A CA 1
ATOM 1769 C C . TYR A 1 217 ? 5.509 -14.765 -7.912 1.00 94.00 217 TYR A C 1
ATOM 1771 O O . TYR A 1 217 ? 6.498 -15.312 -8.400 1.00 94.00 217 TYR A O 1
ATOM 1779 N N . TYR A 1 218 ? 4.849 -15.291 -6.874 1.00 93.44 218 TYR A N 1
ATOM 1780 C CA . TYR A 1 218 ? 5.299 -16.501 -6.174 1.00 93.44 218 TYR A CA 1
ATOM 1781 C C . TYR A 1 218 ? 5.093 -17.816 -6.950 1.00 93.44 218 TYR A C 1
ATOM 1783 O O . TYR A 1 218 ? 5.871 -18.745 -6.753 1.00 93.44 218 TYR A O 1
ATOM 1791 N N . TYR A 1 219 ? 4.078 -17.917 -7.818 1.00 91.19 219 TYR A N 1
ATOM 1792 C CA . TYR A 1 219 ? 3.758 -19.162 -8.546 1.00 91.19 219 TYR A CA 1
ATOM 1793 C C . TYR A 1 219 ? 4.276 -19.206 -9.992 1.00 91.19 219 TYR A C 1
ATOM 1795 O O . TYR A 1 219 ? 4.457 -20.289 -10.545 1.00 91.19 219 TYR A O 1
ATOM 1803 N N . ARG A 1 220 ? 4.466 -18.046 -10.630 1.00 90.62 220 ARG A N 1
ATOM 1804 C CA . ARG A 1 220 ? 4.746 -17.900 -12.072 1.00 90.62 220 ARG A CA 1
ATOM 1805 C C . ARG A 1 220 ? 5.920 -16.958 -12.373 1.00 90.62 220 ARG A C 1
ATOM 1807 O O . ARG A 1 220 ? 6.312 -16.838 -13.530 1.00 90.62 220 ARG A O 1
ATOM 1814 N N . GLY A 1 221 ? 6.498 -16.319 -11.354 1.00 92.56 221 GLY A N 1
ATOM 1815 C CA . GLY A 1 221 ? 7.492 -15.260 -11.518 1.00 92.56 221 GLY A CA 1
ATOM 1816 C C . GLY A 1 221 ? 6.860 -13.905 -11.852 1.00 92.56 221 GLY A C 1
ATOM 1817 O O . GLY A 1 221 ? 5.640 -13.749 -11.869 1.00 92.56 221 GLY A O 1
ATOM 1818 N N . CYS A 1 222 ? 7.704 -12.898 -12.088 1.00 94.56 222 CYS A N 1
ATOM 1819 C CA . CYS A 1 222 ? 7.260 -11.533 -12.374 1.00 94.56 222 CYS A CA 1
ATOM 1820 C C . CYS A 1 222 ? 6.356 -11.479 -13.618 1.00 94.56 222 CYS A C 1
ATOM 1822 O O . CYS A 1 222 ? 6.788 -11.871 -14.699 1.00 94.56 222 CYS A O 1
ATOM 1824 N N . ILE A 1 223 ? 5.128 -10.970 -13.456 1.00 93.44 223 ILE A N 1
ATOM 1825 C CA . ILE A 1 223 ? 4.148 -10.792 -14.546 1.00 93.44 223 ILE A CA 1
ATOM 1826 C C . ILE A 1 223 ? 4.121 -9.372 -15.123 1.00 93.44 223 ILE A C 1
ATOM 1828 O O . ILE A 1 223 ? 3.503 -9.138 -16.157 1.00 93.44 223 ILE A O 1
ATOM 1832 N N . SER A 1 224 ? 4.745 -8.415 -14.434 1.00 95.69 224 SER A N 1
ATOM 1833 C CA . SER A 1 224 ? 4.907 -7.036 -14.888 1.00 95.69 224 SER A CA 1
ATOM 1834 C C . SER A 1 224 ? 6.032 -6.366 -14.116 1.00 95.69 224 SER A C 1
ATOM 1836 O O . SER A 1 224 ? 5.970 -6.280 -12.891 1.00 95.69 224 SER A O 1
ATOM 1838 N N . TRP A 1 225 ? 7.037 -5.870 -14.837 1.00 96.06 225 TRP A N 1
ATOM 1839 C CA . TRP A 1 225 ? 8.133 -5.070 -14.286 1.00 96.06 225 TRP A CA 1
ATOM 1840 C C . TRP A 1 225 ? 7.772 -3.591 -14.090 1.00 96.06 225 TRP A C 1
ATOM 1842 O O . TRP A 1 225 ? 8.479 -2.894 -13.369 1.00 96.06 225 TRP A O 1
ATOM 1852 N N . GLY A 1 226 ? 6.711 -3.113 -14.753 1.00 94.69 226 GLY A N 1
ATOM 1853 C CA . GLY A 1 226 ? 6.259 -1.718 -14.698 1.00 94.69 226 GLY A CA 1
ATOM 1854 C C . GLY A 1 226 ? 5.064 -1.470 -13.774 1.00 94.69 226 GLY A C 1
ATOM 1855 O O . GLY A 1 226 ? 4.816 -0.324 -13.411 1.00 94.69 226 GLY A O 1
ATOM 1856 N N . TRP A 1 227 ? 4.321 -2.513 -13.388 1.00 96.25 227 TRP A N 1
ATOM 1857 C CA . TRP A 1 227 ? 3.199 -2.380 -12.459 1.00 96.25 227 TRP A CA 1
ATOM 1858 C C . TRP A 1 227 ? 3.682 -2.021 -11.046 1.00 96.25 227 TRP A C 1
ATOM 1860 O O . TRP A 1 227 ? 4.622 -2.618 -10.520 1.00 96.25 227 TRP A O 1
ATOM 1870 N N . TYR A 1 228 ? 2.988 -1.075 -10.416 1.00 95.88 228 TYR A N 1
ATOM 1871 C CA . TYR A 1 228 ? 3.147 -0.705 -9.014 1.00 95.88 228 TYR A CA 1
ATOM 1872 C C . TYR A 1 228 ? 1.792 -0.279 -8.440 1.00 95.88 228 TYR A C 1
ATOM 1874 O O . TYR A 1 228 ? 0.890 0.114 -9.178 1.00 95.88 228 TYR A O 1
ATOM 1882 N N . TYR A 1 229 ? 1.651 -0.325 -7.115 1.00 97.12 229 TYR A N 1
ATOM 1883 C CA . TYR A 1 229 ? 0.479 0.216 -6.430 1.00 97.12 229 TYR A CA 1
ATOM 1884 C C . TYR A 1 229 ? 0.638 1.742 -6.266 1.00 97.12 229 TYR A C 1
ATOM 1886 O O . TYR A 1 229 ? 1.580 2.165 -5.592 1.00 97.12 229 TYR A O 1
ATOM 1894 N N . PRO A 1 230 ? -0.233 2.588 -6.851 1.00 96.06 230 PRO A N 1
ATOM 1895 C CA . PRO A 1 230 ? 0.017 4.027 -6.967 1.00 96.06 230 PRO A CA 1
ATOM 1896 C C . PRO A 1 230 ? -0.404 4.854 -5.737 1.00 96.06 230 PRO A C 1
ATOM 1898 O O . PRO A 1 230 ? -0.551 6.071 -5.838 1.00 96.06 230 PRO A O 1
ATOM 1901 N N . TYR A 1 231 ? -0.581 4.223 -4.570 1.00 96.69 231 TYR A N 1
ATOM 1902 C CA . TYR A 1 231 ? -1.001 4.883 -3.331 1.00 96.69 231 TYR A CA 1
ATOM 1903 C C . TYR A 1 231 ? -0.131 4.464 -2.137 1.00 96.69 231 TYR A C 1
ATOM 1905 O O . TYR A 1 231 ? 0.356 3.340 -2.060 1.00 96.69 231 TYR A O 1
ATOM 1913 N N . HIS A 1 232 ? 0.013 5.353 -1.151 1.00 96.25 232 HIS A N 1
ATOM 1914 C CA . HIS A 1 232 ? 0.763 5.076 0.085 1.00 96.25 232 HIS A CA 1
ATOM 1915 C C . HIS A 1 232 ? -0.031 4.272 1.132 1.00 96.25 232 HIS A C 1
ATOM 1917 O O . HIS A 1 232 ? 0.537 3.821 2.126 1.00 96.25 232 HIS A O 1
ATOM 1923 N N . TYR A 1 233 ? -1.341 4.108 0.928 1.00 96.31 233 TYR A N 1
ATOM 1924 C CA . TYR A 1 233 ? -2.285 3.536 1.889 1.00 96.31 233 TYR A CA 1
ATOM 1925 C C . TYR A 1 233 ? -3.228 2.542 1.198 1.00 96.31 233 TYR A C 1
ATOM 1927 O O . TYR A 1 233 ? -3.424 2.615 -0.014 1.00 96.31 233 TYR A O 1
ATOM 1935 N N . ALA A 1 234 ? -3.790 1.600 1.954 1.00 95.81 234 ALA A N 1
ATOM 1936 C CA . ALA A 1 234 ? -4.711 0.575 1.453 1.00 95.81 234 ALA A CA 1
ATOM 1937 C C . ALA A 1 234 ? -6.181 1.055 1.500 1.00 95.81 234 ALA A C 1
ATOM 1939 O O . ALA A 1 234 ? -6.490 1.929 2.309 1.00 95.81 234 ALA A O 1
ATOM 1940 N N . PRO A 1 235 ? -7.086 0.489 0.680 1.00 95.25 235 PRO A N 1
ATOM 1941 C CA . PRO A 1 235 ? -8.531 0.602 0.891 1.00 95.25 235 PRO A CA 1
ATOM 1942 C C . PRO A 1 235 ? -8.979 -0.219 2.110 1.00 95.25 235 PRO A C 1
ATOM 1944 O O . PRO A 1 235 ? -8.204 -1.023 2.643 1.00 95.25 235 PRO A O 1
ATOM 1947 N N . PHE A 1 236 ? -10.242 -0.078 2.515 1.00 93.94 236 PHE A N 1
ATOM 1948 C CA . PHE A 1 236 ? -10.842 -0.967 3.509 1.00 93.94 236 PHE A CA 1
ATOM 1949 C C . PHE A 1 236 ? -11.369 -2.266 2.889 1.00 93.94 236 PHE A C 1
ATOM 1951 O O . PHE A 1 236 ? -11.598 -2.358 1.681 1.00 93.94 236 PHE A O 1
ATOM 1958 N N . ALA A 1 237 ? -11.567 -3.300 3.710 1.00 91.94 237 ALA A N 1
ATOM 1959 C CA . ALA A 1 237 ? -12.063 -4.591 3.237 1.00 91.94 237 ALA A CA 1
ATOM 1960 C C . ALA A 1 237 ? -13.505 -4.496 2.717 1.00 91.94 237 ALA A C 1
ATOM 1962 O O . ALA A 1 237 ? -13.867 -5.197 1.774 1.00 91.94 237 ALA A O 1
ATOM 1963 N N . SER A 1 238 ? -14.308 -3.592 3.284 1.00 91.69 238 SER A N 1
ATOM 1964 C CA . SER A 1 238 ? -15.647 -3.270 2.777 1.00 91.69 238 SER A CA 1
ATOM 1965 C C . SER A 1 238 ? -15.656 -2.527 1.432 1.00 91.69 238 SER A C 1
ATOM 1967 O O . SER A 1 238 ? -16.664 -2.598 0.730 1.00 91.69 238 SER A O 1
ATOM 1969 N N . ASP A 1 239 ? -14.549 -1.897 1.023 1.00 92.31 239 ASP A N 1
ATOM 1970 C CA . ASP A 1 239 ? -14.408 -1.282 -0.307 1.00 92.31 239 ASP A CA 1
ATOM 1971 C C . ASP A 1 239 ? -13.932 -2.304 -1.369 1.00 92.31 239 ASP A C 1
ATOM 1973 O O . ASP A 1 239 ? -14.091 -2.086 -2.570 1.00 92.31 239 ASP A O 1
ATOM 1977 N N . LEU A 1 240 ? -13.395 -3.462 -0.951 1.00 90.06 240 LEU A N 1
ATOM 1978 C CA . LEU A 1 240 ? -12.971 -4.574 -1.821 1.00 90.06 240 LEU A CA 1
ATOM 1979 C C . LEU A 1 240 ? -14.163 -5.447 -2.268 1.00 90.06 240 LEU A C 1
ATOM 1981 O O . LEU A 1 240 ? -14.182 -6.673 -2.108 1.00 90.06 240 LEU A O 1
ATOM 1985 N N . VAL A 1 241 ? -15.178 -4.799 -2.842 1.00 82.69 241 VAL A N 1
ATOM 1986 C CA . VAL A 1 241 ? -16.426 -5.418 -3.311 1.00 82.69 241 VAL A CA 1
ATOM 1987 C C . VAL A 1 241 ? -16.544 -5.462 -4.834 1.00 82.69 241 VAL A C 1
ATOM 1989 O O . VAL A 1 241 ? -15.986 -4.644 -5.558 1.00 82.69 241 VAL A O 1
ATOM 1992 N N . ASN A 1 242 ? -17.305 -6.443 -5.325 1.00 81.06 242 ASN A N 1
ATOM 1993 C CA . ASN A 1 242 ? -17.508 -6.753 -6.744 1.00 81.06 242 ASN A CA 1
ATOM 1994 C C . ASN A 1 242 ? -16.212 -7.006 -7.546 1.00 81.06 242 ASN A C 1
ATOM 1996 O O . ASN A 1 242 ? -16.174 -6.775 -8.754 1.00 81.06 242 ASN A O 1
ATOM 2000 N N . LEU A 1 243 ? -15.168 -7.544 -6.901 1.00 75.44 243 LEU A N 1
ATOM 2001 C CA . LEU A 1 243 ? -13.850 -7.808 -7.499 1.00 75.44 243 LEU A CA 1
ATOM 2002 C C . LEU A 1 243 ? -13.917 -8.696 -8.754 1.00 75.44 243 LEU A C 1
ATOM 2004 O O . LEU A 1 243 ? -13.117 -8.538 -9.669 1.00 75.44 243 LEU A O 1
ATOM 2008 N N . SER A 1 244 ? -14.898 -9.599 -8.826 1.00 72.62 244 SER A N 1
ATOM 2009 C CA . SER A 1 244 ? -15.161 -10.466 -9.983 1.00 72.62 244 SER A CA 1
ATOM 2010 C C . SER A 1 244 ? -15.663 -9.734 -11.237 1.00 72.62 244 SER A C 1
ATOM 2012 O O . SER A 1 244 ? -15.698 -10.341 -12.305 1.00 72.62 244 SER A O 1
ATOM 2014 N N . LEU A 1 245 ? -16.051 -8.458 -11.129 1.00 74.56 245 LEU A N 1
ATOM 2015 C CA . LEU A 1 245 ? -16.438 -7.599 -12.256 1.00 74.56 245 LEU A CA 1
ATOM 2016 C C . LEU A 1 245 ? -15.298 -6.675 -12.721 1.00 74.56 245 LEU A C 1
ATOM 2018 O O . LEU A 1 245 ? -15.451 -5.969 -13.717 1.00 74.56 245 LEU A O 1
ATOM 2022 N N . LEU A 1 246 ? -14.174 -6.647 -11.998 1.00 72.62 246 LEU A N 1
ATOM 2023 C CA . LEU A 1 246 ? -13.062 -5.740 -12.262 1.00 72.62 246 LEU A CA 1
ATOM 2024 C C . LEU A 1 246 ? -12.057 -6.341 -13.268 1.00 72.62 246 LEU A C 1
ATOM 2026 O O . LEU A 1 246 ? -11.785 -7.543 -13.223 1.00 72.62 246 LEU A O 1
ATOM 2030 N N . PRO A 1 247 ? -11.437 -5.524 -14.144 1.00 74.19 247 PRO A N 1
ATOM 2031 C CA . PRO A 1 247 ? -10.382 -5.965 -15.056 1.00 74.19 247 PRO A CA 1
ATOM 2032 C C . PRO A 1 247 ? -9.053 -6.151 -14.300 1.00 74.19 247 PRO A C 1
ATOM 2034 O O . PRO A 1 247 ? -8.124 -5.352 -14.402 1.00 74.19 247 PRO A O 1
ATOM 2037 N N . LEU A 1 248 ? -8.967 -7.207 -13.489 1.00 75.12 248 LEU A N 1
ATOM 2038 C CA . LEU A 1 248 ? -7.803 -7.469 -12.634 1.00 75.12 248 LEU A CA 1
ATOM 2039 C C . LEU A 1 248 ? -6.614 -8.075 -13.396 1.00 75.12 248 LEU A C 1
ATOM 2041 O O . LEU A 1 248 ? -5.480 -7.928 -12.959 1.00 75.12 248 LEU A O 1
ATOM 2045 N N . ASP A 1 249 ? -6.849 -8.721 -14.541 1.00 73.38 249 ASP A N 1
ATOM 2046 C CA . ASP A 1 249 ? -5.822 -9.432 -15.320 1.00 73.38 249 ASP A CA 1
ATOM 2047 C C . ASP A 1 249 ? -4.993 -8.545 -16.279 1.00 73.38 249 ASP A C 1
ATOM 2049 O O . ASP A 1 249 ? -4.132 -9.054 -17.000 1.00 73.38 249 ASP A O 1
ATOM 2053 N N . THR A 1 250 ? -5.216 -7.227 -16.312 1.00 81.06 250 THR A N 1
ATOM 2054 C CA . THR A 1 250 ? -4.530 -6.307 -17.238 1.00 81.06 250 THR A CA 1
ATOM 2055 C C . THR A 1 250 ? -3.112 -5.956 -16.771 1.00 81.06 250 THR A C 1
ATOM 2057 O O . THR A 1 250 ? -2.895 -4.917 -16.148 1.00 81.06 250 THR A O 1
ATOM 2060 N N . PHE A 1 251 ? -2.137 -6.804 -17.105 1.00 90.44 251 PHE A N 1
ATOM 2061 C CA . PHE A 1 251 ? -0.712 -6.567 -16.843 1.00 90.44 251 PHE A CA 1
ATOM 2062 C C . PHE A 1 251 ? 0.109 -6.500 -18.131 1.00 90.44 251 PHE A C 1
ATOM 2064 O O . PHE A 1 251 ? 0.086 -7.421 -18.947 1.00 90.44 251 PHE A O 1
ATOM 2071 N N . GLU A 1 252 ? 0.911 -5.445 -18.276 1.00 92.94 252 GLU A N 1
ATOM 2072 C CA . GLU A 1 252 ? 1.965 -5.382 -19.289 1.00 92.94 252 GLU A CA 1
ATOM 2073 C C . GLU A 1 252 ? 3.276 -5.913 -18.705 1.00 92.94 252 GLU A C 1
ATOM 2075 O O . GLU A 1 252 ? 3.778 -5.378 -17.716 1.00 92.94 252 GLU A O 1
ATOM 2080 N N . MET A 1 253 ? 3.860 -6.947 -19.318 1.00 94.62 253 MET A N 1
ATOM 2081 C CA . MET A 1 253 ? 5.087 -7.582 -18.815 1.00 94.62 253 MET A CA 1
ATOM 2082 C C . MET A 1 253 ? 6.245 -6.583 -18.655 1.00 94.62 253 MET A C 1
ATOM 2084 O O . MET A 1 253 ? 6.942 -6.592 -17.640 1.00 94.62 253 MET A O 1
ATOM 2088 N N . GLY A 1 254 ? 6.436 -5.695 -19.635 1.00 94.19 254 GLY A N 1
ATOM 2089 C CA . GLY A 1 254 ? 7.540 -4.736 -19.651 1.00 94.19 254 GLY A CA 1
ATOM 2090 C C . GLY A 1 254 ? 8.921 -5.404 -19.607 1.00 94.19 254 GLY A C 1
ATOM 2091 O O . GLY A 1 254 ? 9.099 -6.558 -20.001 1.00 94.19 254 GLY A O 1
ATOM 2092 N N . THR A 1 255 ? 9.913 -4.668 -19.110 1.00 95.69 255 THR A N 1
ATOM 2093 C CA . THR A 1 255 ? 11.293 -5.138 -18.909 1.00 95.69 255 THR A CA 1
ATOM 2094 C C . THR A 1 255 ? 11.847 -4.586 -17.597 1.00 95.69 255 THR A C 1
ATOM 2096 O O . THR A 1 255 ? 11.480 -3.465 -17.241 1.00 95.69 255 THR A O 1
ATOM 2099 N N . PRO A 1 256 ? 12.764 -5.289 -16.907 1.00 96.56 256 PRO A N 1
ATOM 2100 C CA . PRO A 1 256 ? 13.449 -4.727 -15.746 1.00 96.56 256 PRO A CA 1
ATOM 2101 C C . PRO A 1 256 ? 14.209 -3.448 -16.126 1.00 96.56 256 PRO A C 1
ATOM 2103 O O . PRO A 1 256 ? 14.794 -3.359 -17.209 1.00 96.56 256 PRO A O 1
ATOM 2106 N N . PHE A 1 257 ? 14.229 -2.467 -15.221 1.00 94.38 257 PHE A N 1
ATOM 2107 C CA . PHE A 1 257 ? 15.041 -1.261 -15.381 1.00 94.38 257 PHE A CA 1
ATOM 2108 C C . PHE A 1 257 ? 16.537 -1.595 -15.482 1.00 94.38 257 PHE A C 1
ATOM 2110 O O . PHE A 1 257 ? 17.018 -2.575 -14.908 1.00 94.38 257 PHE A O 1
ATOM 2117 N N . LYS A 1 258 ? 17.305 -0.751 -16.183 1.00 96.19 258 LYS A N 1
ATOM 2118 C CA . LYS A 1 258 ? 18.773 -0.857 -16.164 1.00 96.19 258 LYS A CA 1
ATOM 2119 C C . LYS A 1 258 ? 19.289 -0.478 -14.767 1.00 96.19 258 LYS A C 1
ATOM 2121 O O . LYS A 1 258 ? 18.641 0.322 -14.093 1.00 96.19 258 LYS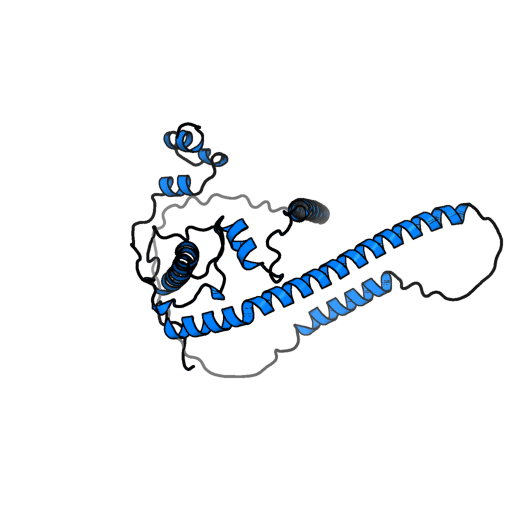 A O 1
ATOM 2126 N N . PRO A 1 259 ? 20.477 -0.948 -14.340 1.00 95.94 259 PRO A N 1
ATOM 2127 C CA . PRO A 1 259 ? 20.978 -0.676 -12.992 1.00 95.94 259 PRO A CA 1
ATOM 2128 C C . PRO A 1 259 ? 21.047 0.812 -12.614 1.00 95.94 259 PRO A C 1
ATOM 2130 O O . PRO A 1 259 ? 20.727 1.155 -11.483 1.00 95.94 259 PRO A O 1
ATOM 2133 N N . TYR A 1 260 ? 21.418 1.711 -13.536 1.00 94.50 260 TYR A N 1
ATOM 2134 C CA . TYR A 1 260 ? 21.426 3.155 -13.253 1.00 94.50 260 TYR A CA 1
ATOM 2135 C C . TYR A 1 260 ? 20.018 3.758 -13.220 1.00 94.50 260 TYR A C 1
ATOM 2137 O O . TYR A 1 260 ? 19.730 4.534 -12.314 1.00 94.50 260 TYR A O 1
ATOM 2145 N N . ASP A 1 261 ? 19.137 3.352 -14.139 1.00 92.94 261 ASP A N 1
ATOM 2146 C CA . ASP A 1 261 ? 17.723 3.745 -14.174 1.00 92.94 261 ASP A CA 1
ATOM 2147 C C . ASP A 1 261 ? 17.038 3.378 -12.831 1.00 92.94 261 ASP A C 1
ATOM 2149 O O . ASP A 1 261 ? 16.397 4.217 -12.200 1.00 92.94 261 ASP A O 1
ATOM 2153 N N . GLN A 1 262 ? 17.277 2.159 -12.326 1.00 95.31 262 GLN A N 1
ATOM 2154 C CA . GLN A 1 262 ? 16.802 1.699 -11.014 1.00 95.31 262 GLN A CA 1
ATOM 2155 C C . GLN A 1 262 ? 17.437 2.471 -9.845 1.00 95.31 262 GLN A C 1
ATOM 2157 O O . GLN A 1 262 ? 16.739 2.826 -8.899 1.00 95.31 262 GLN A O 1
ATOM 2162 N N . LEU A 1 263 ? 18.751 2.728 -9.875 1.00 94.62 263 LEU A N 1
ATOM 2163 C CA . LEU A 1 263 ? 19.427 3.466 -8.801 1.00 94.62 263 LEU A CA 1
ATOM 2164 C C . LEU A 1 263 ? 18.929 4.916 -8.704 1.00 94.62 263 LEU A C 1
ATOM 2166 O O . LEU A 1 263 ? 18.752 5.401 -7.591 1.00 94.62 263 LEU A O 1
ATOM 2170 N N . MET A 1 264 ? 18.641 5.581 -9.828 1.00 92.50 264 MET A N 1
ATOM 2171 C CA . MET A 1 264 ? 18.004 6.907 -9.834 1.00 92.50 264 MET A CA 1
ATOM 2172 C C . MET A 1 264 ? 16.583 6.871 -9.251 1.00 92.50 264 MET A C 1
ATOM 2174 O O . MET A 1 264 ? 16.219 7.770 -8.503 1.00 92.50 264 MET A O 1
ATOM 2178 N N . GLY A 1 265 ? 15.804 5.821 -9.536 1.00 92.12 265 GLY A N 1
ATOM 2179 C CA . GLY A 1 265 ? 14.443 5.658 -9.009 1.00 92.12 265 GLY A CA 1
ATOM 2180 C C . GLY A 1 265 ? 14.337 5.223 -7.538 1.00 92.12 265 GLY A C 1
ATOM 2181 O O . GLY A 1 265 ? 13.231 5.192 -7.006 1.00 92.12 265 GLY A O 1
ATOM 2182 N N . VAL A 1 266 ? 15.446 4.858 -6.880 1.00 95.19 266 VAL A N 1
ATOM 2183 C CA . VAL A 1 266 ? 15.449 4.304 -5.505 1.00 95.19 266 VAL A CA 1
ATOM 2184 C C . VAL A 1 266 ? 16.322 5.101 -4.530 1.00 95.19 266 VAL A C 1
ATOM 2186 O O . VAL A 1 266 ? 16.029 5.138 -3.334 1.00 95.19 266 VAL A O 1
ATOM 2189 N N . LEU A 1 267 ? 17.411 5.724 -4.990 1.00 93.69 267 LEU A N 1
ATOM 2190 C CA . LEU A 1 267 ? 18.315 6.464 -4.110 1.00 93.69 267 LEU A CA 1
ATOM 2191 C C . LEU A 1 267 ? 17.817 7.896 -3.839 1.00 93.69 267 LEU A C 1
ATOM 2193 O O . LEU A 1 267 ? 17.352 8.567 -4.756 1.00 93.69 267 LEU A O 1
ATOM 2197 N N . PRO A 1 268 ? 17.987 8.429 -2.615 1.00 94.06 268 PRO A N 1
ATOM 2198 C CA . PRO A 1 268 ? 17.807 9.854 -2.355 1.00 94.06 268 PRO A CA 1
ATOM 2199 C C . PRO A 1 268 ? 18.999 10.671 -2.902 1.00 94.06 268 PRO A C 1
ATOM 2201 O O . PRO A 1 268 ? 20.101 10.128 -3.028 1.00 94.06 268 PRO A O 1
ATOM 2204 N N . PRO A 1 269 ? 18.857 11.994 -3.121 1.00 91.00 269 PRO A N 1
ATOM 2205 C CA . PRO A 1 269 ? 19.938 12.858 -3.623 1.00 91.00 269 PRO A CA 1
ATOM 2206 C C . PRO A 1 269 ? 21.251 12.797 -2.823 1.00 91.00 269 PRO A C 1
ATOM 2208 O O . PRO A 1 269 ? 22.338 12.829 -3.396 1.00 91.00 269 PRO A O 1
ATOM 2211 N N . ALA A 1 270 ? 21.185 12.599 -1.501 1.00 92.50 270 ALA A N 1
ATOM 2212 C CA . ALA A 1 270 ? 22.369 12.402 -0.650 1.00 92.50 270 ALA A CA 1
ATOM 2213 C C . ALA A 1 270 ? 23.235 11.185 -1.064 1.00 92.50 270 ALA A C 1
ATOM 2215 O O . ALA A 1 270 ? 24.445 11.144 -0.816 1.00 92.50 270 ALA A O 1
ATOM 2216 N N . SER A 1 271 ? 22.631 10.202 -1.734 1.00 94.81 271 SER A N 1
ATOM 2217 C CA . SER A 1 271 ? 23.276 8.993 -2.246 1.00 94.81 271 SER A CA 1
ATOM 2218 C C . SER A 1 271 ? 23.705 9.095 -3.718 1.00 94.81 271 SER A C 1
ATOM 2220 O O . SER A 1 271 ? 24.258 8.129 -4.241 1.00 94.81 271 SER A O 1
ATOM 2222 N N . ALA A 1 272 ? 23.559 10.255 -4.377 1.00 92.19 272 ALA A N 1
ATOM 2223 C CA . ALA A 1 272 ? 23.965 10.469 -5.776 1.00 92.19 272 ALA A CA 1
ATOM 2224 C C . ALA A 1 272 ? 25.448 10.135 -6.052 1.00 92.19 272 ALA A C 1
ATOM 2226 O O . ALA A 1 272 ? 25.832 9.821 -7.178 1.00 92.19 272 ALA A O 1
ATOM 2227 N N . HIS A 1 273 ? 26.298 10.119 -5.020 1.00 93.38 273 HIS A N 1
ATOM 2228 C CA . HIS A 1 273 ? 27.686 9.663 -5.115 1.00 93.38 273 HIS A CA 1
ATOM 2229 C C . HIS A 1 273 ? 27.846 8.200 -5.590 1.00 93.38 273 HIS A C 1
ATOM 2231 O O . HIS A 1 273 ? 28.930 7.840 -6.050 1.00 93.38 273 HIS A O 1
ATOM 2237 N N . ALA A 1 274 ? 26.793 7.376 -5.515 1.00 93.12 274 ALA A N 1
ATOM 2238 C CA . ALA A 1 274 ? 26.761 6.010 -6.042 1.00 93.12 274 ALA A CA 1
ATOM 2239 C C . ALA A 1 274 ? 26.539 5.931 -7.570 1.00 93.12 274 ALA A C 1
ATOM 2241 O O . ALA A 1 274 ? 26.783 4.884 -8.168 1.00 93.12 274 ALA A O 1
ATOM 2242 N N . LEU A 1 275 ? 26.106 7.021 -8.216 1.00 93.75 275 LEU A N 1
ATOM 2243 C CA . LEU A 1 275 ? 25.901 7.090 -9.667 1.00 93.75 275 LEU A CA 1
ATOM 2244 C C . LEU A 1 275 ? 27.140 7.619 -10.415 1.00 93.75 275 LEU A C 1
ATOM 2246 O O . LEU A 1 275 ? 27.952 8.352 -9.832 1.00 93.75 275 LEU A O 1
ATOM 2250 N N . PRO A 1 276 ? 27.282 7.322 -11.723 1.00 93.50 276 PRO A N 1
ATOM 2251 C CA . PRO A 1 276 ? 28.219 8.023 -12.603 1.00 93.50 276 PRO A CA 1
ATOM 2252 C C . PRO A 1 276 ? 27.962 9.537 -12.609 1.00 93.50 276 PRO A C 1
ATOM 2254 O O . PRO A 1 276 ? 26.814 9.966 -12.511 1.00 93.50 276 PRO A O 1
ATOM 2257 N N . LEU A 1 277 ? 29.022 10.343 -12.758 1.00 90.75 277 LEU A N 1
ATOM 2258 C CA . LEU A 1 277 ? 28.962 11.810 -12.630 1.00 90.75 277 LEU A CA 1
ATOM 2259 C C . LEU A 1 277 ? 27.805 12.486 -13.405 1.00 90.75 277 LEU A C 1
ATOM 2261 O O . LEU A 1 277 ? 27.106 13.267 -12.768 1.00 90.75 277 LEU A O 1
ATOM 2265 N N . PRO A 1 278 ? 27.518 12.165 -14.689 1.00 91.12 278 PRO A N 1
ATOM 2266 C CA . PRO A 1 278 ? 26.474 12.862 -15.454 1.00 91.12 278 PRO A CA 1
ATOM 2267 C C . PRO A 1 278 ? 25.043 12.702 -14.919 1.00 91.12 278 PRO A C 1
ATOM 2269 O O . PRO A 1 278 ? 24.181 13.503 -15.257 1.00 91.12 278 PRO A O 1
ATOM 2272 N N . TYR A 1 279 ? 24.771 11.681 -14.099 1.00 89.75 279 TYR A N 1
ATOM 2273 C CA . TYR A 1 279 ? 23.439 11.450 -13.526 1.00 89.75 279 TYR A CA 1
ATOM 2274 C C . TYR A 1 279 ? 23.244 12.126 -12.160 1.00 89.75 279 TYR A C 1
ATOM 2276 O O . TYR A 1 279 ? 22.143 12.111 -11.619 1.00 89.75 279 TYR A O 1
ATOM 2284 N N . ARG A 1 280 ? 24.300 12.704 -11.570 1.00 90.75 280 ARG A N 1
ATOM 2285 C CA . ARG A 1 280 ? 24.225 13.309 -10.228 1.00 90.75 280 ARG A CA 1
ATOM 2286 C C . ARG A 1 280 ? 23.479 14.633 -10.239 1.00 90.75 280 ARG A C 1
ATOM 2288 O O . ARG A 1 280 ? 22.739 14.920 -9.304 1.00 90.75 280 ARG A O 1
ATOM 2295 N N . ASP A 1 281 ? 23.640 15.400 -11.310 1.00 88.81 281 ASP A N 1
ATOM 2296 C CA . ASP A 1 281 ? 23.022 16.716 -11.448 1.00 88.81 281 ASP A CA 1
ATOM 2297 C C . ASP A 1 281 ? 21.493 16.596 -11.599 1.00 88.81 281 ASP A C 1
ATOM 2299 O O . ASP A 1 281 ? 20.761 17.410 -11.039 1.00 88.81 281 ASP A O 1
ATOM 2303 N N . LEU A 1 282 ? 21.004 15.510 -12.217 1.00 88.31 282 LEU A N 1
ATOM 2304 C CA . LEU A 1 282 ? 19.575 15.155 -12.292 1.00 88.31 282 LEU A CA 1
ATOM 2305 C C . LEU A 1 282 ? 18.943 14.870 -10.916 1.00 88.31 282 LEU A C 1
ATOM 2307 O O . LEU A 1 282 ? 17.742 15.029 -10.747 1.00 88.31 282 LEU A O 1
ATOM 2311 N N . MET A 1 283 ? 19.732 14.444 -9.922 1.00 85.94 283 MET A N 1
ATOM 2312 C CA . MET A 1 283 ? 19.235 14.207 -8.558 1.00 85.94 283 MET A CA 1
ATOM 2313 C C . MET A 1 283 ? 19.320 15.444 -7.655 1.00 85.94 283 MET A C 1
ATOM 2315 O O . MET A 1 283 ? 18.687 15.472 -6.602 1.00 85.94 283 MET A O 1
ATOM 2319 N N . CYS A 1 284 ? 20.161 16.422 -8.003 1.00 82.12 284 CYS A N 1
ATOM 2320 C CA . CYS A 1 284 ? 20.614 17.468 -7.078 1.00 82.12 284 CYS A CA 1
ATOM 2321 C C . CYS A 1 284 ? 20.319 18.904 -7.541 1.00 82.12 284 CYS A C 1
ATOM 2323 O O . CYS A 1 284 ? 20.421 19.826 -6.730 1.00 82.12 284 CYS A O 1
ATOM 2325 N N . SER A 1 285 ? 20.001 19.117 -8.819 1.00 81.88 285 SER A N 1
ATOM 2326 C CA . SER A 1 285 ? 19.620 20.430 -9.349 1.00 81.88 285 SER A CA 1
ATOM 2327 C C . SER A 1 285 ? 18.148 20.756 -9.062 1.00 81.88 285 SER A C 1
ATOM 2329 O O . SER A 1 285 ? 17.341 19.874 -8.787 1.00 81.88 285 SER A O 1
ATOM 2331 N N . GLN A 1 286 ? 17.806 22.047 -9.086 1.00 75.69 286 GLN A N 1
ATOM 2332 C CA . GLN A 1 286 ? 16.445 22.547 -8.823 1.00 75.69 286 GLN A CA 1
ATOM 2333 C C . GLN A 1 286 ? 15.633 22.800 -10.110 1.00 75.69 286 GLN A C 1
ATOM 2335 O O . GLN A 1 286 ? 14.501 23.266 -10.031 1.00 75.69 286 GLN A O 1
ATOM 2340 N N . GLU A 1 287 ? 16.218 22.523 -11.279 1.00 72.38 287 GLU A N 1
ATOM 2341 C CA . GLU A 1 287 ? 15.664 22.823 -12.612 1.00 72.38 287 GLU A CA 1
ATOM 2342 C C . GLU A 1 287 ? 15.530 21.561 -13.498 1.00 72.38 287 GLU A C 1
ATOM 2344 O O . GLU A 1 287 ? 15.387 21.680 -14.716 1.00 72.38 287 GLU A O 1
ATOM 2349 N N . SER A 1 288 ? 15.609 20.362 -12.899 1.00 56.81 288 SER A N 1
ATOM 2350 C CA . SER A 1 288 ? 15.499 19.053 -13.572 1.00 56.81 288 SER A CA 1
ATOM 2351 C C . SER A 1 288 ? 14.187 18.326 -13.270 1.00 56.81 288 SER A C 1
ATOM 2353 O O . SER A 1 288 ? 13.469 18.744 -12.337 1.00 56.81 288 SER A O 1
#

Organism: NCBI:txid1008807

Radius of gyration: 31.79 Å; chains: 1; bounding box: 62×73×91 Å

Secondary structure (DSSP, 8-state):
--S-SEETTEE-HHHHHHHHHHHHHHHHHHHHHHHHHHHHHHHHHHHHHHHHHHHHHHHHHHHHHHTT---------------HHHHHHHHHHHHHHHHHTTS------------------------------------PPPPHHHHHHHHHHHHHHHHHHHHHHHT----SS-TTSTTHHHHHHHHHTSS---TTSHHHHHHHHHHHHHHHHHHHHHHH--S-SS-----SSPPPTTT---GGGS-TT------PPPHHHHHHHHS-GGGGGGS-GGGHHHHH-S--

Sequence (288 aa):
MGGYMTDNGDVNWERTQILMSHIGEVEDDIFRNRAEKEARIQAAKNRRSQQNENQSYTEYGKQTETFALGGYVDNLNNVRSYSDQDNKDAARSLKRKFLSENQDDDQDQHAENHASAPATTNDEQDEPDKKRIKLSETRRAATQEELEAFKSSLSEKMKQSQKVDQTLHPDNVQLGSEGWRERYYQEKFHTPYDPNSEDVKHVALSYAQGLLWVFRYYYRGCISWGWYYPYHYAPFASDLVNLSLLPLDTFEMGTPFKPYDQLMGVLPPASAHALPLPYRDLMCSQES

Foldseek 3Di:
DDDDQDDLLGGVVVVVQVVLQVCLVCQLVVQQVVLVVVVVVVVVVVVVVVVVVVVVVVVVVVVVVVVPDPDDDDDDDDDDDPDPVNVVVVVVVVVVVVVVVPPPDDDDDDDDDDDDDDDDDDDDDDDDDDPDPCPDPPPDDDDVVNVVVVVVVVVVVVVVVVVVVVPPDPPQLSGSDPCNQQSCCCVFVVDGDDLPDVSLVVLLLLVLLVVSQVSNCVRPNGQAQPRDRPGPDHHGSSSNHPNVVHPSPDHDRDDHDDPQRVCLVPDALVVLVVDDPVCSCVRPPPPD

pLDDT: mean 72.94, std 23.19, range [25.3, 97.12]